Protein AF-A0AA49IX02-F1 (afdb_monomer)

Secondary structure (DSSP, 8-state):
--SSGGGHHHHHHHHHHHHHHHHHHHHHH-TTS-HHHHHHIIIIIIIHHHHHHHHHHHHHHHHT-PPPPGGGGHHHHHHHHHHHHHHHHHHH--HHHHHHHHHHHHHHHHHHHHHHHHHHHTSSSPPPTHHHHHHHHHHHHHHHHHHHHHGGG-GGGHHHHHHHHHHIIIIIIIIHHHHHHHHHHHHHHH-SSS--HHHHHSTT-SHHHHHHHHHHHHHHHHHHHHHHTT-TT-S-HHHIIIIIIIHHHHHHHHHHHHHHHHS-SS--HHHHHHHHHHTTTHHHHHHHHHHHHHHHHTT-HHHHHHHHHHHHHHHHHHHHHHH--

Nearest PDB structures (foldseek):
  8qkd-assembly1_A  TM=3.983E-01  e=1.944E-01  synthetic construct
  8bqs-assembly1_Da  TM=3.251E-01  e=9.896E+00  Tetrahymena thermophila SB210

Structure (mmCIF, N/CA/C/O backbone):
data_AF-A0AA49IX02-F1
#
_entry.id   AF-A0AA49IX02-F1
#
loop_
_atom_site.group_PDB
_atom_site.id
_atom_site.type_symbol
_atom_site.label_atom_id
_atom_site.label_alt_id
_atom_site.label_comp_id
_atom_site.label_asym_id
_atom_site.label_entity_id
_atom_site.label_seq_id
_atom_site.pdbx_PDB_ins_code
_atom_site.Cartn_x
_atom_site.Cartn_y
_atom_site.Cartn_z
_atom_site.occupancy
_atom_site.B_iso_or_equiv
_atom_site.auth_seq_id
_atom_site.auth_comp_id
_atom_site.auth_asym_id
_atom_site.auth_atom_id
_atom_site.pdbx_PDB_model_num
ATOM 1 N N . MET A 1 1 ? -18.597 -17.998 21.311 1.00 30.55 1 MET A N 1
ATOM 2 C CA . MET A 1 1 ? -17.597 -18.568 20.370 1.00 30.55 1 MET A CA 1
ATOM 3 C C . MET A 1 1 ? -17.225 -17.585 19.236 1.00 30.55 1 MET A C 1
ATOM 5 O O . MET A 1 1 ? -17.317 -17.918 18.063 1.00 30.55 1 MET A O 1
ATOM 9 N N . THR A 1 2 ? -16.764 -16.366 19.550 1.00 34.94 2 THR A N 1
ATOM 10 C CA . THR A 1 2 ? -16.579 -15.257 18.573 1.00 34.94 2 THR A CA 1
ATOM 11 C C . THR A 1 2 ? -15.123 -14.783 18.404 1.00 34.94 2 THR A C 1
ATOM 13 O O . THR A 1 2 ? -14.871 -13.729 17.837 1.00 34.94 2 THR A O 1
ATOM 16 N N . SER A 1 3 ? -14.132 -15.555 18.865 1.00 41.66 3 SER A N 1
ATOM 17 C CA . SER A 1 3 ? -12.746 -15.068 19.026 1.00 41.66 3 SER A CA 1
ATOM 18 C C . SER A 1 3 ? -11.830 -15.234 17.792 1.00 41.66 3 SER A C 1
ATOM 20 O O . SER A 1 3 ? -10.868 -14.485 17.632 1.00 41.66 3 SER A O 1
ATOM 22 N N . SER A 1 4 ? -12.104 -16.168 16.869 1.00 41.59 4 SER A N 1
ATOM 23 C CA . SER A 1 4 ? -11.137 -16.485 15.795 1.00 41.59 4 SER A CA 1
ATOM 24 C C . SER A 1 4 ? -11.247 -15.634 14.521 1.00 41.59 4 SER A C 1
ATOM 26 O O . SER A 1 4 ? -10.272 -15.555 13.778 1.00 41.59 4 SER A O 1
ATOM 28 N N . SER A 1 5 ? -12.375 -14.950 14.257 1.00 41.88 5 SER A N 1
ATOM 29 C CA . SER A 1 5 ? -12.530 -14.131 13.033 1.00 41.88 5 SER A CA 1
ATOM 30 C C . SER A 1 5 ? -11.690 -12.853 13.039 1.00 41.88 5 SER A C 1
ATOM 32 O O . SER A 1 5 ? -11.388 -12.325 11.974 1.00 41.88 5 SER A O 1
ATOM 34 N N . ASN A 1 6 ? -11.283 -12.375 14.217 1.00 50.78 6 ASN A N 1
ATOM 35 C CA . ASN A 1 6 ? -10.529 -11.128 14.376 1.00 50.78 6 ASN A CA 1
ATOM 36 C C . ASN A 1 6 ? -9.027 -11.273 14.085 1.00 50.78 6 ASN A C 1
ATOM 38 O O . ASN A 1 6 ? -8.322 -10.273 14.045 1.00 50.78 6 ASN A O 1
ATOM 42 N N . LYS A 1 7 ? -8.524 -12.496 13.860 1.00 51.91 7 LYS A N 1
ATOM 43 C CA . LYS A 1 7 ? -7.086 -12.756 13.662 1.00 51.91 7 LYS A CA 1
ATOM 44 C C . LYS A 1 7 ? -6.620 -12.679 12.204 1.00 51.91 7 LYS A C 1
ATOM 46 O O . LYS A 1 7 ? -5.425 -12.553 11.966 1.00 51.91 7 LYS A O 1
ATOM 51 N N . VAL A 1 8 ? -7.543 -12.710 11.238 1.00 51.78 8 VAL A N 1
ATOM 52 C CA . VAL A 1 8 ? -7.214 -12.747 9.800 1.00 51.78 8 VAL A CA 1
ATOM 53 C C . VAL A 1 8 ? -6.614 -11.416 9.327 1.00 51.78 8 VAL A C 1
ATOM 55 O O . VAL A 1 8 ? -5.566 -11.404 8.695 1.00 51.78 8 VAL A O 1
ATOM 58 N N . VAL A 1 9 ? -7.210 -10.281 9.701 1.00 52.41 9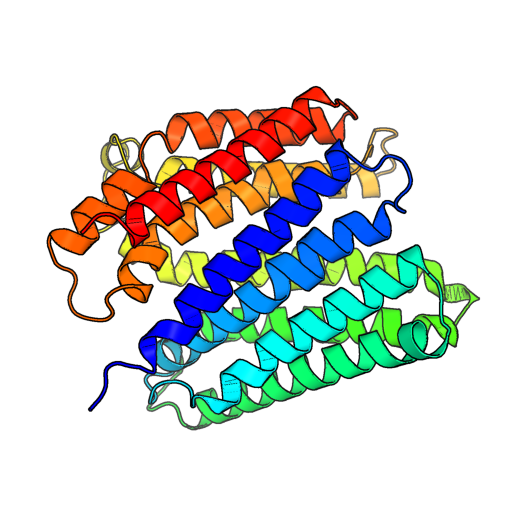 VAL A N 1
ATOM 59 C CA . VAL A 1 9 ? -6.728 -8.938 9.319 1.00 52.41 9 VAL A CA 1
ATOM 60 C C . VAL A 1 9 ? -5.333 -8.609 9.900 1.00 52.41 9 VAL A C 1
ATOM 62 O O . VAL A 1 9 ? -4.473 -8.182 9.130 1.00 52.41 9 VAL A O 1
ATOM 65 N N . PRO A 1 10 ? -5.036 -8.861 11.197 1.00 52.00 10 PRO A N 1
ATOM 66 C CA . PRO A 1 10 ? -3.682 -8.694 11.729 1.00 52.00 10 PRO A CA 1
ATOM 67 C C . PRO A 1 10 ? -2.645 -9.631 11.090 1.00 52.00 10 PRO A C 1
ATOM 69 O O . PRO A 1 10 ? -1.502 -9.219 10.902 1.00 52.00 10 PRO A O 1
ATOM 72 N N . ALA A 1 11 ? -3.027 -10.863 10.732 1.00 50.94 11 ALA A N 1
ATOM 73 C CA . ALA A 1 11 ? -2.133 -11.813 10.068 1.00 50.94 11 ALA A CA 1
ATOM 74 C C . ALA A 1 11 ? -1.756 -11.357 8.646 1.00 50.94 11 ALA A C 1
ATOM 76 O O . ALA A 1 11 ? -0.582 -11.414 8.285 1.00 50.94 11 ALA A O 1
ATOM 77 N N . PHE A 1 12 ? -2.707 -10.814 7.874 1.00 53.03 12 PHE A N 1
ATOM 78 C CA . PHE A 1 12 ? -2.421 -10.208 6.566 1.00 53.03 12 PHE A CA 1
ATOM 79 C C . PHE A 1 12 ? -1.587 -8.928 6.684 1.00 53.03 12 PHE A C 1
ATOM 81 O O . PHE A 1 12 ? -0.673 -8.735 5.889 1.00 53.03 12 PHE A O 1
ATOM 88 N N . ALA A 1 13 ? -1.837 -8.077 7.683 1.00 51.53 13 ALA A N 1
ATOM 89 C CA . ALA A 1 13 ? -1.034 -6.875 7.916 1.00 51.53 13 ALA A CA 1
ATOM 90 C C . ALA A 1 13 ? 0.431 -7.206 8.268 1.00 51.53 13 ALA A C 1
ATOM 92 O O . ALA A 1 13 ? 1.342 -6.550 7.769 1.00 51.53 13 ALA A O 1
ATOM 93 N N . ALA A 1 14 ? 0.669 -8.247 9.074 1.00 52.03 14 ALA A N 1
ATOM 94 C CA . ALA A 1 14 ? 2.015 -8.721 9.403 1.00 52.03 14 ALA A CA 1
ATOM 95 C C . ALA A 1 14 ? 2.712 -9.399 8.207 1.00 52.03 14 ALA A C 1
ATOM 97 O O . ALA A 1 14 ? 3.870 -9.094 7.929 1.00 52.03 14 ALA A O 1
ATOM 98 N N . ALA A 1 15 ? 2.003 -10.257 7.463 1.00 50.22 15 ALA A N 1
ATOM 99 C CA . ALA A 1 15 ? 2.528 -10.923 6.267 1.00 50.22 15 ALA A CA 1
ATOM 100 C C . ALA A 1 15 ? 2.838 -9.933 5.131 1.00 50.22 15 ALA A C 1
ATOM 102 O O . ALA A 1 15 ? 3.835 -10.076 4.429 1.00 50.22 15 ALA A O 1
ATOM 103 N N . THR A 1 16 ? 2.031 -8.880 4.994 1.00 52.38 16 THR A N 1
ATOM 104 C CA . THR A 1 16 ? 2.269 -7.815 4.015 1.00 52.38 16 THR A CA 1
ATOM 105 C C . THR A 1 16 ? 3.460 -6.945 4.401 1.00 52.38 16 THR A C 1
ATOM 107 O O . THR A 1 16 ? 4.295 -6.622 3.561 1.00 52.38 16 THR A O 1
ATOM 110 N N . ALA A 1 17 ? 3.561 -6.571 5.678 1.00 51.28 17 ALA A N 1
ATOM 111 C CA . ALA A 1 17 ? 4.702 -5.813 6.165 1.00 51.28 17 ALA A CA 1
ATOM 112 C C . ALA A 1 17 ? 6.006 -6.625 5.996 1.00 51.28 17 ALA A C 1
ATOM 114 O O . ALA A 1 17 ? 7.019 -6.056 5.605 1.00 51.28 17 ALA A O 1
ATOM 115 N N . ALA A 1 18 ? 5.957 -7.954 6.161 1.00 52.69 18 ALA A N 1
ATOM 116 C CA . ALA A 1 18 ? 7.059 -8.864 5.840 1.00 52.69 18 ALA A CA 1
ATOM 117 C C . ALA A 1 18 ? 7.353 -8.980 4.328 1.00 52.69 18 ALA A C 1
ATOM 119 O O . ALA A 1 18 ? 8.516 -9.048 3.943 1.00 52.69 18 ALA A O 1
ATOM 120 N N . ALA A 1 19 ? 6.345 -8.941 3.450 1.00 53.91 19 ALA A N 1
ATOM 121 C CA . ALA A 1 19 ? 6.555 -8.909 1.997 1.00 53.91 19 ALA A CA 1
ATOM 122 C C . ALA A 1 19 ? 7.221 -7.600 1.536 1.00 53.91 19 ALA A C 1
ATOM 124 O O . ALA A 1 19 ? 8.148 -7.627 0.729 1.00 53.91 19 ALA A O 1
ATOM 125 N N . ILE A 1 20 ? 6.822 -6.463 2.117 1.00 54.53 20 ILE A N 1
ATOM 126 C CA . ILE A 1 20 ? 7.492 -5.169 1.921 1.00 54.53 20 ILE A CA 1
ATOM 127 C C . ILE A 1 20 ? 8.948 -5.237 2.426 1.00 54.53 20 ILE A C 1
ATOM 129 O O . ILE A 1 20 ? 9.830 -4.695 1.764 1.00 54.53 20 ILE A O 1
ATOM 133 N N . MET A 1 21 ? 9.239 -5.949 3.529 1.00 51.84 21 MET A N 1
ATOM 134 C CA . MET A 1 21 ? 10.620 -6.192 3.996 1.00 51.84 21 MET A CA 1
ATOM 135 C C . MET A 1 21 ? 11.435 -7.049 3.048 1.00 51.84 21 MET A C 1
ATOM 137 O O . MET A 1 21 ? 12.579 -6.706 2.803 1.00 51.84 21 MET A O 1
ATOM 141 N N . LEU A 1 22 ? 10.888 -8.158 2.547 1.00 51.25 22 LEU A N 1
ATOM 142 C CA . LEU A 1 22 ? 11.598 -9.037 1.616 1.00 51.25 22 LEU A CA 1
ATOM 143 C C . LEU A 1 22 ? 11.886 -8.311 0.299 1.00 51.25 22 LEU A C 1
ATOM 145 O O . LEU A 1 22 ? 12.973 -8.464 -0.246 1.00 51.25 22 LEU A O 1
ATOM 149 N N . ALA A 1 23 ? 10.977 -7.437 -0.149 1.00 53.06 23 ALA A N 1
ATOM 150 C CA . ALA A 1 23 ? 11.232 -6.521 -1.258 1.00 53.06 23 ALA A CA 1
ATOM 151 C C . ALA A 1 23 ? 12.371 -5.547 -0.950 1.00 53.06 23 ALA A C 1
ATOM 153 O O . ALA A 1 23 ? 13.293 -5.393 -1.739 1.00 53.06 23 ALA A O 1
ATOM 154 N N . SER A 1 24 ? 12.324 -4.927 0.227 1.00 47.72 24 SER A N 1
A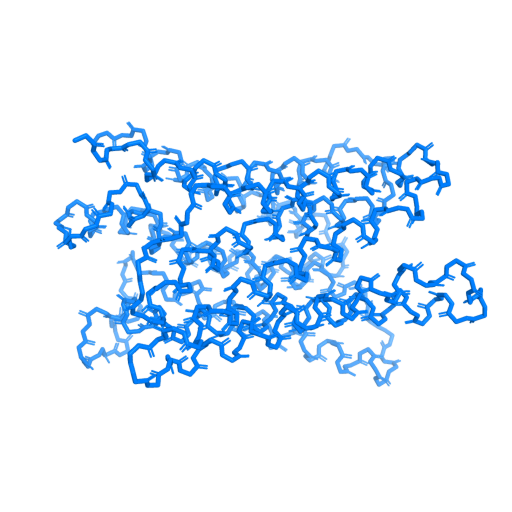TOM 155 C CA . SER A 1 24 ? 13.284 -3.908 0.660 1.00 47.72 24 SER A CA 1
ATOM 156 C C . SER A 1 24 ? 14.674 -4.497 0.966 1.00 47.72 24 SER A C 1
ATOM 158 O O . SER A 1 24 ? 15.682 -3.846 0.723 1.00 47.72 24 SER A O 1
ATOM 160 N N . ALA A 1 25 ? 14.743 -5.738 1.455 1.00 44.22 25 ALA A N 1
ATOM 161 C CA . ALA A 1 25 ? 15.974 -6.491 1.686 1.00 44.22 25 ALA A CA 1
ATOM 162 C C . ALA A 1 25 ? 16.520 -7.111 0.388 1.00 44.22 25 ALA A C 1
ATOM 164 O O . ALA A 1 25 ? 17.732 -7.145 0.202 1.00 44.22 25 ALA A O 1
ATOM 165 N N . GLY A 1 26 ? 15.648 -7.533 -0.535 1.00 46.84 26 GLY A N 1
ATOM 166 C CA . GLY A 1 26 ? 16.024 -8.006 -1.870 1.00 46.84 26 GLY A CA 1
ATOM 167 C C . GLY A 1 26 ? 16.625 -6.902 -2.744 1.00 46.84 26 GLY A C 1
ATOM 168 O O . GLY A 1 26 ? 17.626 -7.144 -3.405 1.00 46.84 26 GLY A O 1
ATOM 169 N N . VAL A 1 27 ? 16.105 -5.667 -2.663 1.00 49.62 27 VAL A N 1
ATOM 170 C CA . VAL A 1 27 ? 16.700 -4.477 -3.314 1.00 49.62 27 VAL A CA 1
ATOM 171 C C . VAL A 1 27 ? 18.134 -4.213 -2.827 1.00 49.62 27 VAL A C 1
ATOM 173 O O . VAL A 1 27 ? 18.953 -3.727 -3.597 1.00 49.62 27 VAL A O 1
ATOM 176 N N . ALA A 1 28 ? 18.453 -4.530 -1.566 1.00 43.19 28 ALA A N 1
ATOM 177 C CA . ALA A 1 28 ? 19.773 -4.283 -0.979 1.00 43.19 28 ALA A CA 1
ATOM 178 C C . ALA A 1 28 ? 20.752 -5.463 -1.094 1.00 43.19 28 ALA A C 1
ATOM 180 O O . ALA A 1 28 ? 21.953 -5.260 -0.946 1.00 43.19 28 ALA A O 1
ATOM 181 N N . ALA A 1 29 ? 20.262 -6.684 -1.322 1.00 44.00 29 ALA A N 1
ATOM 182 C CA . ALA A 1 29 ? 21.099 -7.881 -1.367 1.00 44.00 29 ALA A CA 1
ATOM 183 C C . ALA A 1 29 ? 21.278 -8.448 -2.783 1.00 44.00 29 ALA A C 1
ATOM 185 O O . ALA A 1 29 ? 22.248 -9.164 -3.022 1.00 44.00 29 ALA A O 1
ATOM 186 N N . TRP A 1 30 ? 20.327 -8.231 -3.700 1.00 55.00 30 TRP A N 1
ATOM 187 C CA . TRP A 1 30 ? 20.240 -8.986 -4.954 1.00 55.00 30 TRP A CA 1
ATOM 188 C C . TRP A 1 30 ? 20.318 -8.048 -6.166 1.00 55.00 30 TRP A C 1
ATOM 190 O O . TRP A 1 30 ? 19.311 -7.766 -6.815 1.00 55.00 30 TRP A O 1
ATOM 200 N N . GLU A 1 31 ? 21.537 -7.620 -6.512 1.00 56.22 31 GLU A N 1
ATOM 201 C CA . GLU A 1 31 ? 21.854 -6.766 -7.682 1.00 56.22 31 GLU A CA 1
ATOM 202 C C . GLU A 1 31 ? 21.343 -7.308 -9.037 1.00 56.22 31 GLU A C 1
ATOM 204 O O . GLU A 1 31 ? 21.326 -6.583 -10.026 1.00 56.22 31 GLU A O 1
ATOM 209 N N . HIS A 1 32 ? 20.883 -8.562 -9.100 1.00 68.75 32 HIS A N 1
ATOM 210 C CA . HIS A 1 32 ? 20.523 -9.255 -10.341 1.00 68.75 32 HIS A CA 1
ATOM 211 C C . HIS A 1 32 ? 19.024 -9.234 -10.684 1.00 68.75 32 HIS A C 1
ATOM 213 O O . HIS A 1 32 ? 18.639 -9.705 -11.755 1.00 68.75 32 HIS A O 1
ATOM 219 N N . TRP A 1 33 ? 18.147 -8.759 -9.793 1.00 78.38 33 TRP A N 1
ATOM 220 C CA . TRP A 1 33 ? 16.705 -8.772 -10.063 1.00 78.38 33 TRP A CA 1
ATOM 221 C C . TRP A 1 33 ? 16.270 -7.581 -10.924 1.00 78.38 33 TRP A C 1
ATOM 223 O O . TRP A 1 33 ? 16.676 -6.451 -10.652 1.00 78.38 33 TRP A O 1
ATOM 233 N N . PRO A 1 34 ? 15.378 -7.782 -11.917 1.00 84.38 34 PRO A N 1
ATOM 234 C CA . PRO A 1 34 ? 14.839 -6.673 -12.692 1.00 84.38 34 PRO A CA 1
ATOM 235 C C . PRO A 1 34 ? 14.142 -5.652 -11.778 1.00 84.38 34 PRO A C 1
ATOM 237 O O . PRO A 1 34 ? 13.324 -6.055 -10.943 1.00 84.38 34 PRO A O 1
ATOM 240 N N . PRO A 1 35 ? 14.355 -4.334 -11.961 1.00 80.81 35 PRO A N 1
ATOM 241 C CA . PRO A 1 35 ? 13.717 -3.306 -11.132 1.00 80.81 35 PRO A CA 1
ATOM 242 C C . PRO A 1 35 ? 12.190 -3.438 -11.059 1.00 80.81 35 PRO A C 1
ATOM 244 O O . PRO A 1 35 ? 11.578 -3.212 -10.015 1.00 80.81 35 PRO A O 1
ATOM 247 N N . ALA A 1 36 ? 11.559 -3.872 -12.153 1.00 86.31 36 ALA A N 1
ATOM 248 C CA . ALA A 1 36 ? 10.124 -4.120 -12.190 1.00 86.31 36 ALA A CA 1
ATOM 249 C C . ALA A 1 36 ? 9.683 -5.217 -11.203 1.00 86.31 36 ALA A C 1
ATOM 251 O O . ALA A 1 36 ? 8.643 -5.053 -10.566 1.00 86.31 36 ALA A O 1
ATOM 252 N N . ALA A 1 37 ? 10.472 -6.282 -11.016 1.00 86.81 37 ALA A N 1
ATOM 253 C CA . ALA A 1 37 ? 10.185 -7.335 -10.041 1.00 86.81 37 ALA A CA 1
ATOM 254 C C . ALA A 1 37 ? 10.164 -6.770 -8.614 1.00 86.81 37 ALA A C 1
ATOM 256 O O . ALA A 1 37 ? 9.236 -7.038 -7.850 1.00 86.81 37 ALA A O 1
ATOM 257 N N . LEU A 1 38 ? 11.148 -5.929 -8.282 1.00 80.75 38 LEU A N 1
ATOM 258 C CA . LEU A 1 38 ? 11.285 -5.306 -6.964 1.00 80.75 38 LEU A CA 1
ATOM 259 C C . LEU A 1 38 ? 10.090 -4.391 -6.657 1.00 80.75 38 LEU A C 1
ATOM 261 O O . LEU A 1 38 ? 9.474 -4.502 -5.595 1.00 80.75 38 LEU A O 1
ATOM 265 N N . TRP A 1 39 ? 9.684 -3.551 -7.613 1.00 84.12 39 TRP A N 1
ATOM 266 C CA . TRP A 1 39 ? 8.515 -2.683 -7.439 1.00 84.12 39 TRP A CA 1
ATOM 267 C C . TRP A 1 39 ? 7.192 -3.458 -7.380 1.00 84.12 39 TRP A C 1
ATOM 269 O O . TRP A 1 39 ? 6.316 -3.101 -6.591 1.00 84.12 39 TRP A O 1
ATOM 279 N N . HIS A 1 40 ? 7.037 -4.550 -8.136 1.00 89.00 40 HIS A N 1
ATOM 280 C CA . HIS A 1 40 ? 5.856 -5.415 -8.015 1.00 89.00 40 HIS A CA 1
ATOM 281 C C . HIS A 1 40 ? 5.820 -6.150 -6.672 1.00 89.00 40 HIS A C 1
ATOM 283 O O . HIS A 1 40 ? 4.743 -6.322 -6.099 1.00 89.00 40 HIS A O 1
ATOM 289 N N . LEU A 1 41 ? 6.972 -6.509 -6.110 1.00 83.19 41 LEU A N 1
ATOM 290 C CA . LEU A 1 41 ? 7.047 -7.080 -4.770 1.00 83.19 41 LEU A CA 1
ATOM 291 C C . LEU A 1 41 ? 6.596 -6.057 -3.707 1.00 83.19 41 LEU A C 1
ATOM 293 O O . LEU A 1 41 ? 5.794 -6.387 -2.835 1.00 83.19 41 LEU A O 1
ATOM 297 N N . VAL A 1 42 ? 6.998 -4.786 -3.829 1.00 78.88 42 VAL A N 1
ATOM 298 C CA . VAL A 1 42 ? 6.527 -3.706 -2.938 1.00 78.88 42 VAL A CA 1
ATOM 299 C C . VAL A 1 42 ? 5.026 -3.438 -3.097 1.00 78.88 42 VAL A C 1
ATOM 301 O O . VAL A 1 42 ? 4.298 -3.382 -2.103 1.00 78.88 42 VAL A O 1
ATOM 304 N N . PHE A 1 43 ? 4.539 -3.248 -4.325 1.00 86.56 43 PHE A N 1
ATOM 305 C CA . PHE A 1 43 ? 3.177 -2.761 -4.558 1.00 86.56 43 PHE A CA 1
ATOM 306 C C . PHE A 1 43 ? 2.139 -3.871 -4.732 1.00 86.56 43 PHE A C 1
ATOM 308 O O . PHE A 1 43 ? 1.079 -3.794 -4.115 1.00 86.56 43 PHE A O 1
ATOM 315 N N . ALA A 1 44 ? 2.407 -4.888 -5.552 1.00 89.50 44 ALA A N 1
ATOM 316 C CA . ALA A 1 44 ? 1.436 -5.937 -5.872 1.00 89.50 44 ALA A CA 1
ATOM 317 C C . ALA A 1 44 ? 1.396 -7.044 -4.808 1.00 89.50 44 ALA A C 1
ATOM 319 O O . ALA A 1 44 ? 0.317 -7.511 -4.455 1.00 89.50 44 ALA A O 1
ATOM 320 N N . VAL A 1 45 ? 2.553 -7.438 -4.269 1.00 84.56 45 VAL A N 1
ATOM 321 C CA . VAL A 1 45 ? 2.637 -8.441 -3.190 1.00 84.56 45 VAL A CA 1
ATOM 322 C C . VAL A 1 45 ? 2.497 -7.784 -1.817 1.00 84.56 45 VAL A C 1
ATOM 324 O O . VAL A 1 45 ? 1.852 -8.330 -0.925 1.00 84.56 45 VAL A O 1
ATOM 327 N N . GLY A 1 46 ? 3.081 -6.597 -1.653 1.00 76.69 46 GLY A N 1
ATOM 328 C CA . GLY A 1 46 ? 2.960 -5.780 -0.457 1.00 76.69 46 GLY A CA 1
ATOM 329 C C . GLY A 1 46 ? 1.652 -4.978 -0.424 1.00 76.69 46 GLY A C 1
ATOM 330 O O . GLY A 1 46 ? 0.610 -5.437 0.037 1.00 76.69 46 GLY A O 1
ATOM 331 N N . ALA A 1 47 ? 1.694 -3.734 -0.893 1.00 81.69 47 ALA A N 1
ATOM 332 C CA . ALA A 1 47 ? 0.639 -2.749 -0.647 1.00 81.69 47 ALA A CA 1
ATOM 333 C C . ALA A 1 47 ? -0.788 -3.210 -1.025 1.00 81.69 47 ALA A C 1
ATOM 335 O O . ALA A 1 47 ? -1.716 -3.009 -0.240 1.00 81.69 47 ALA A O 1
ATOM 336 N N . LEU A 1 48 ? -0.974 -3.836 -2.191 1.00 89.00 48 LEU A N 1
ATOM 337 C CA . LEU A 1 48 ? -2.274 -4.230 -2.742 1.00 89.00 48 LEU A CA 1
ATOM 338 C C . LEU A 1 48 ? -3.094 -5.149 -1.812 1.00 89.00 48 LEU A C 1
ATOM 340 O O . LEU A 1 48 ? -4.196 -4.744 -1.424 1.00 89.00 48 LEU A O 1
ATOM 344 N N . PRO A 1 49 ? -2.630 -6.351 -1.417 1.00 85.06 49 PRO A N 1
ATOM 345 C CA . PRO A 1 49 ? -3.409 -7.236 -0.552 1.00 85.06 49 PRO A CA 1
ATOM 346 C C . PRO A 1 49 ? -3.696 -6.622 0.822 1.00 85.06 49 PRO A C 1
ATOM 348 O O . PRO A 1 49 ? -4.804 -6.792 1.336 1.00 85.06 49 PRO A O 1
ATOM 351 N N . MET A 1 50 ? -2.775 -5.840 1.399 1.00 80.81 50 MET A N 1
ATOM 352 C CA . MET A 1 50 ? -3.063 -5.100 2.636 1.00 80.81 50 MET A CA 1
ATOM 353 C C . MET A 1 50 ? -4.149 -4.052 2.430 1.00 80.81 50 MET A C 1
ATOM 355 O O . MET A 1 50 ? -5.038 -3.938 3.273 1.00 80.81 50 MET A O 1
ATOM 359 N N . ILE A 1 51 ? -4.103 -3.294 1.334 1.00 86.75 51 ILE A N 1
ATOM 360 C CA . ILE A 1 51 ? -5.136 -2.307 1.022 1.00 86.75 51 ILE A CA 1
ATOM 361 C C . ILE A 1 51 ? -6.501 -2.996 0.893 1.00 86.75 51 ILE A C 1
ATOM 363 O O . ILE A 1 51 ? -7.464 -2.547 1.517 1.00 86.75 51 ILE A O 1
ATOM 367 N N . LEU A 1 52 ? -6.590 -4.112 0.166 1.00 88.75 52 LEU A N 1
ATOM 368 C CA . LEU A 1 52 ? -7.837 -4.873 0.038 1.00 88.75 52 LEU A CA 1
ATOM 369 C C . LEU A 1 52 ? -8.319 -5.419 1.392 1.00 88.75 52 LEU A C 1
ATOM 371 O O . LEU A 1 52 ? -9.508 -5.341 1.703 1.00 88.75 52 LEU A O 1
ATOM 375 N N . ALA A 1 53 ? -7.412 -5.917 2.236 1.00 82.69 53 ALA A N 1
ATOM 376 C CA . ALA A 1 53 ? -7.747 -6.367 3.586 1.00 82.69 53 ALA A CA 1
ATOM 377 C C . ALA A 1 53 ? -8.248 -5.212 4.478 1.00 82.69 53 ALA A C 1
ATOM 379 O O . ALA A 1 53 ? -9.231 -5.368 5.208 1.00 82.69 53 ALA A O 1
ATOM 380 N N . ALA A 1 54 ? -7.627 -4.033 4.389 1.00 81.56 54 ALA A N 1
ATOM 381 C CA . ALA A 1 54 ? -8.064 -2.836 5.102 1.00 81.56 54 ALA A CA 1
ATOM 382 C C . ALA A 1 54 ? -9.441 -2.362 4.610 1.00 81.56 54 ALA A C 1
ATOM 384 O O . ALA A 1 54 ? -10.331 -2.099 5.423 1.00 81.56 54 ALA A O 1
ATOM 385 N N . MET A 1 55 ? -9.667 -2.324 3.293 1.00 89.25 55 MET A N 1
ATOM 386 C CA . MET A 1 55 ? -10.982 -2.029 2.720 1.00 89.25 55 MET A CA 1
ATOM 387 C C . MET A 1 55 ? -12.037 -3.031 3.208 1.00 89.25 55 MET A C 1
ATOM 389 O O . MET A 1 55 ? -13.139 -2.623 3.571 1.00 89.25 55 MET A O 1
ATOM 393 N N . ALA A 1 56 ? -11.710 -4.325 3.295 1.00 88.75 56 ALA A N 1
ATOM 394 C CA . ALA A 1 56 ? -12.641 -5.357 3.759 1.00 88.75 56 ALA A CA 1
ATOM 395 C C . ALA A 1 56 ? -13.085 -5.124 5.211 1.00 88.75 56 ALA A C 1
ATOM 397 O O . ALA A 1 56 ? -14.231 -5.413 5.565 1.00 88.75 56 ALA A O 1
ATOM 398 N N . TYR A 1 57 ? -12.199 -4.560 6.035 1.00 83.19 57 TYR A N 1
ATOM 399 C CA . TYR A 1 57 ? -12.505 -4.137 7.398 1.00 83.19 57 TYR A CA 1
ATOM 400 C C . TYR A 1 57 ? -13.371 -2.866 7.444 1.00 83.19 57 TYR A C 1
ATOM 402 O O . TYR A 1 57 ? -14.354 -2.817 8.185 1.00 83.19 57 TYR A O 1
ATOM 410 N N . PHE A 1 58 ? -13.044 -1.844 6.647 1.00 86.12 58 PHE A N 1
ATOM 411 C CA . PHE A 1 58 ? -13.732 -0.550 6.703 1.00 86.12 58 PHE A CA 1
ATOM 412 C C . PHE A 1 58 ? -15.084 -0.527 5.988 1.00 86.12 58 PHE A C 1
ATOM 414 O O . PHE A 1 58 ? -15.994 0.156 6.452 1.00 86.12 58 PHE A O 1
ATOM 421 N N . VAL A 1 59 ? -15.268 -1.261 4.889 1.00 91.81 59 VAL A N 1
ATOM 422 C CA . VAL A 1 59 ? -16.522 -1.245 4.111 1.00 91.81 59 VAL A CA 1
ATOM 423 C C . VAL A 1 59 ? -17.759 -1.555 4.977 1.00 91.81 59 VAL A C 1
ATOM 425 O O . VAL A 1 59 ? -18.732 -0.800 4.889 1.00 91.81 59 VAL A O 1
ATOM 428 N N . PRO A 1 60 ? -17.763 -2.574 5.861 1.00 89.81 60 PRO A N 1
ATOM 429 C CA . PRO A 1 60 ? -18.872 -2.805 6.788 1.00 89.81 60 PRO A CA 1
ATOM 430 C C . PRO A 1 60 ? -19.148 -1.625 7.726 1.00 89.81 60 PRO A C 1
ATOM 432 O O . PRO A 1 60 ? -20.307 -1.277 7.940 1.00 89.81 60 PRO A O 1
ATOM 435 N N . VAL A 1 61 ? -18.098 -0.967 8.229 1.00 87.50 61 VAL A N 1
ATOM 436 C CA . VAL A 1 61 ? -18.209 0.216 9.100 1.00 87.50 61 VAL A CA 1
ATOM 437 C C . VAL A 1 61 ? -18.838 1.386 8.335 1.00 87.50 61 VAL A C 1
ATOM 439 O O . VAL A 1 61 ? -19.797 1.995 8.802 1.00 87.50 61 VAL A O 1
ATOM 442 N N . LEU A 1 62 ? -18.363 1.651 7.115 1.00 90.44 62 LEU A N 1
ATOM 443 C CA . LEU A 1 62 ? -18.843 2.742 6.256 1.00 90.44 62 LEU A CA 1
ATOM 444 C C . LEU A 1 62 ? -20.276 2.533 5.744 1.00 90.44 62 LEU A C 1
ATOM 446 O O . LEU A 1 62 ? -20.963 3.500 5.410 1.00 90.44 62 LEU A O 1
ATOM 450 N N . THR A 1 63 ? -20.721 1.279 5.671 1.00 93.69 63 THR A N 1
ATOM 451 C CA . THR A 1 63 ? -22.078 0.899 5.250 1.00 93.69 63 THR A CA 1
ATOM 452 C C . THR A 1 63 ? -23.003 0.586 6.424 1.00 93.69 63 THR A C 1
ATOM 454 O O . THR A 1 63 ? -24.179 0.316 6.198 1.00 93.69 63 THR A O 1
ATOM 457 N N . ARG A 1 64 ? -22.517 0.622 7.673 1.00 91.69 64 ARG A N 1
ATOM 458 C CA . ARG A 1 64 ? -23.274 0.196 8.866 1.00 91.69 64 ARG A CA 1
ATOM 459 C C . ARG A 1 64 ? -23.918 -1.187 8.678 1.00 91.69 64 ARG A C 1
ATOM 461 O O . ARG A 1 64 ? -25.062 -1.413 9.063 1.00 91.69 64 ARG A O 1
ATOM 468 N N . THR A 1 65 ? -23.189 -2.108 8.046 1.00 89.62 65 THR A N 1
ATOM 469 C CA . THR A 1 65 ? -23.639 -3.489 7.817 1.00 89.62 65 THR A CA 1
ATOM 470 C C . THR A 1 65 ? -22.842 -4.479 8.665 1.00 89.62 65 THR A C 1
ATOM 472 O O . THR A 1 65 ? -21.832 -4.139 9.281 1.00 89.62 65 THR A O 1
ATOM 475 N N . ARG A 1 66 ? -23.292 -5.742 8.702 1.00 88.00 66 ARG A N 1
ATOM 476 C CA . ARG A 1 66 ? -22.580 -6.835 9.388 1.00 88.00 66 ARG A CA 1
ATOM 477 C C . ARG A 1 66 ? -21.142 -6.961 8.878 1.00 88.00 66 ARG A C 1
ATOM 479 O O . ARG A 1 66 ? -20.886 -6.710 7.701 1.00 88.00 66 ARG A O 1
ATOM 486 N N . MET A 1 67 ? -20.241 -7.447 9.728 1.00 83.94 67 MET A N 1
ATOM 487 C CA . MET A 1 67 ? -18.841 -7.700 9.368 1.00 83.94 67 MET A CA 1
ATOM 488 C C . MET A 1 67 ? -18.691 -8.540 8.087 1.00 83.94 67 MET A C 1
ATOM 490 O O . MET A 1 67 ? -19.589 -9.295 7.693 1.00 83.94 67 MET A O 1
ATOM 494 N N . ALA A 1 68 ? -17.546 -8.381 7.420 1.00 84.62 68 ALA A N 1
ATOM 495 C CA . ALA A 1 68 ? -17.227 -9.130 6.213 1.00 84.62 68 ALA A CA 1
ATOM 496 C C . ALA A 1 68 ? -17.202 -10.649 6.495 1.00 84.62 68 ALA A C 1
ATOM 498 O O . ALA A 1 68 ? -16.690 -11.070 7.536 1.00 84.62 68 ALA A O 1
ATOM 499 N N . PRO A 1 69 ? -17.752 -11.486 5.594 1.00 86.12 69 PRO A N 1
ATOM 500 C CA . PRO A 1 69 ? -17.677 -12.934 5.746 1.00 86.12 69 PRO A CA 1
ATOM 501 C C . PRO A 1 69 ? -16.223 -13.401 5.615 1.00 86.12 69 PRO A C 1
ATOM 503 O O . PRO A 1 69 ? -15.454 -12.829 4.845 1.00 86.12 69 PRO A O 1
ATOM 506 N N . ARG A 1 70 ? -15.855 -14.483 6.312 1.00 79.12 70 ARG A N 1
ATOM 507 C CA . ARG A 1 70 ? -14.480 -15.024 6.293 1.00 79.12 70 ARG A CA 1
ATOM 508 C C . ARG A 1 70 ? -13.989 -15.369 4.888 1.00 79.12 70 ARG A C 1
ATOM 510 O O . ARG A 1 70 ? -12.828 -15.135 4.587 1.00 79.12 70 ARG A O 1
ATOM 517 N N . ALA A 1 71 ? -14.883 -15.858 4.029 1.00 85.69 71 ALA A N 1
ATOM 518 C CA . ALA A 1 71 ? -14.574 -16.176 2.637 1.00 85.69 71 ALA A CA 1
ATOM 519 C C . ALA A 1 71 ? -14.016 -14.975 1.852 1.00 85.69 71 ALA A C 1
ATOM 521 O O . ALA A 1 71 ? -13.244 -15.163 0.920 1.00 85.69 71 ALA A O 1
ATOM 522 N N . LEU A 1 72 ? -14.331 -13.735 2.252 1.00 86.19 72 LEU A N 1
ATOM 523 C CA . LEU A 1 72 ? -13.801 -12.540 1.595 1.00 86.19 72 LEU A CA 1
ATOM 524 C C . LEU A 1 72 ? -12.280 -12.400 1.759 1.00 86.19 72 LEU A C 1
ATOM 526 O O . LEU A 1 72 ? -11.641 -11.764 0.928 1.00 86.19 72 LEU A O 1
ATOM 530 N N . ALA A 1 73 ? -11.684 -13.022 2.782 1.00 80.88 73 ALA A N 1
ATOM 531 C CA . ALA A 1 73 ? -10.232 -13.049 2.956 1.00 80.88 73 ALA A CA 1
ATOM 532 C C . ALA A 1 73 ? -9.503 -13.791 1.820 1.00 80.88 73 ALA A C 1
ATOM 534 O O . ALA A 1 73 ? -8.313 -13.557 1.611 1.00 80.88 73 ALA A O 1
ATOM 535 N N . ALA A 1 74 ? -10.211 -14.625 1.048 1.00 86.94 74 ALA A N 1
ATOM 536 C CA . ALA A 1 74 ? -9.661 -15.256 -0.145 1.00 86.94 74 ALA A CA 1
ATOM 537 C C . ALA A 1 74 ? -9.299 -14.232 -1.233 1.00 86.94 74 ALA A C 1
ATOM 539 O O . ALA A 1 74 ? -8.367 -14.473 -1.989 1.00 86.94 74 ALA A O 1
ATOM 540 N N . LEU A 1 75 ? -9.981 -13.078 -1.298 1.00 89.56 75 LEU A N 1
ATOM 541 C CA . LEU A 1 75 ? -9.709 -12.060 -2.317 1.00 89.56 75 LEU A CA 1
ATOM 542 C C . LEU A 1 75 ? -8.339 -11.380 -2.109 1.00 89.56 75 LEU A C 1
ATOM 544 O O . LEU A 1 75 ? -7.521 -11.449 -3.024 1.00 89.56 75 LEU A O 1
ATOM 548 N N . PRO A 1 76 ? -8.008 -10.800 -0.934 1.00 86.38 76 PRO A N 1
ATOM 549 C CA . PRO A 1 76 ? -6.649 -10.327 -0.666 1.00 86.38 76 PRO A CA 1
ATOM 550 C C . PRO A 1 76 ? -5.576 -11.404 -0.857 1.00 86.38 76 PRO A C 1
ATOM 552 O O . PRO A 1 76 ? -4.509 -11.112 -1.387 1.00 86.38 76 PRO A O 1
ATOM 555 N N . PHE A 1 77 ? -5.850 -12.653 -0.471 1.00 84.88 77 PHE A N 1
ATOM 556 C CA . PHE A 1 77 ? -4.900 -13.749 -0.669 1.00 84.88 77 PHE A CA 1
ATOM 557 C C . PHE A 1 77 ? -4.665 -14.066 -2.150 1.00 84.88 77 PHE A C 1
ATOM 559 O O . PHE A 1 77 ? -3.526 -14.209 -2.581 1.00 84.88 77 PHE A O 1
ATOM 566 N N . ALA A 1 78 ? -5.727 -14.117 -2.952 1.00 90.25 78 ALA A N 1
ATOM 567 C CA . ALA A 1 78 ? -5.620 -14.315 -4.391 1.00 90.25 78 ALA A CA 1
ATOM 568 C C . ALA A 1 78 ? -4.862 -13.160 -5.067 1.00 90.25 78 ALA A C 1
ATOM 570 O O . ALA A 1 78 ? -4.038 -13.410 -5.941 1.00 90.25 78 ALA A O 1
ATOM 571 N N . ALA A 1 79 ? -5.069 -11.911 -4.625 1.00 90.38 79 ALA A N 1
ATOM 572 C CA . ALA A 1 79 ? -4.279 -10.769 -5.093 1.00 90.38 79 ALA A CA 1
ATOM 573 C C . ALA A 1 79 ? -2.787 -10.918 -4.755 1.00 90.38 79 ALA A C 1
ATOM 575 O O . ALA A 1 79 ? -1.944 -10.658 -5.610 1.00 90.38 79 ALA A O 1
ATOM 576 N N . PHE A 1 80 ? -2.461 -11.380 -3.542 1.00 87.62 80 PHE A N 1
ATOM 577 C CA . PHE A 1 80 ? -1.085 -11.683 -3.142 1.00 87.62 80 PHE A CA 1
ATOM 578 C C . PHE A 1 80 ? -0.452 -12.747 -4.050 1.00 87.62 80 PHE A C 1
ATOM 580 O O . PHE A 1 80 ? 0.653 -12.541 -4.547 1.00 87.62 80 PHE A O 1
ATOM 587 N N . LEU A 1 81 ? -1.155 -13.854 -4.319 1.00 88.81 81 LEU A N 1
ATOM 588 C CA . LEU A 1 81 ? -0.661 -14.916 -5.204 1.00 88.81 81 LEU A CA 1
ATOM 589 C C . LEU A 1 81 ? -0.489 -14.434 -6.650 1.00 88.81 81 LEU A C 1
ATOM 591 O O . LEU A 1 81 ? 0.518 -14.751 -7.279 1.00 88.81 81 LEU A O 1
ATOM 595 N N . ALA A 1 82 ? -1.422 -13.630 -7.165 1.00 91.75 82 ALA A N 1
ATOM 596 C CA . ALA A 1 82 ? -1.294 -13.014 -8.484 1.00 91.75 82 ALA A CA 1
ATOM 597 C C . ALA A 1 82 ? -0.066 -12.086 -8.547 1.00 91.75 82 ALA A C 1
ATOM 599 O O . ALA A 1 82 ? 0.728 -12.177 -9.484 1.00 91.75 82 ALA A O 1
ATOM 600 N N . GLY A 1 83 ? 0.147 -11.267 -7.512 1.00 90.56 83 GLY A N 1
ATOM 601 C CA . GLY A 1 83 ? 1.349 -10.449 -7.355 1.00 90.56 83 GLY A CA 1
ATOM 602 C C . GLY A 1 83 ? 2.634 -11.284 -7.321 1.00 90.56 83 GLY A C 1
ATOM 603 O O . GLY A 1 83 ? 3.603 -10.959 -8.000 1.00 90.56 83 GLY A O 1
ATOM 604 N N . LEU A 1 84 ? 2.643 -12.390 -6.577 1.00 88.31 84 LEU A N 1
ATOM 605 C CA . LEU A 1 84 ? 3.811 -13.265 -6.483 1.00 88.31 84 LEU A CA 1
ATOM 606 C C . LEU A 1 84 ? 4.108 -13.940 -7.827 1.00 88.31 84 LEU A C 1
ATOM 608 O O . LEU A 1 84 ? 5.267 -14.034 -8.225 1.00 88.31 84 LEU A O 1
ATOM 612 N N . SER A 1 85 ? 3.065 -14.349 -8.553 1.00 92.94 85 SER A N 1
ATOM 613 C CA . SER A 1 85 ? 3.214 -14.950 -9.879 1.00 92.94 85 SER A CA 1
ATOM 614 C C . SER A 1 85 ? 3.839 -13.979 -10.884 1.00 92.94 85 SER A C 1
ATOM 616 O O . SER A 1 85 ? 4.769 -14.364 -11.587 1.00 92.94 85 SER A O 1
ATOM 618 N N . ILE A 1 86 ? 3.418 -12.704 -10.908 1.00 93.69 86 ILE A N 1
ATOM 619 C CA . ILE A 1 86 ? 3.997 -11.723 -11.837 1.00 93.69 86 ILE A CA 1
ATOM 620 C C . ILE A 1 86 ? 5.436 -11.352 -11.453 1.00 93.69 86 ILE A C 1
ATOM 622 O O . ILE A 1 86 ? 6.265 -11.151 -12.335 1.00 93.69 86 ILE A O 1
ATOM 626 N N . VAL A 1 87 ? 5.769 -11.334 -10.155 1.00 89.75 87 VAL A N 1
ATOM 627 C CA . VAL A 1 87 ? 7.165 -11.215 -9.699 1.00 89.75 87 VAL A CA 1
ATOM 628 C C . VAL A 1 87 ? 7.996 -12.394 -10.212 1.00 89.75 87 VAL A C 1
ATOM 630 O O . VAL A 1 87 ? 9.055 -12.175 -10.793 1.00 89.75 87 VAL A O 1
ATOM 633 N N . GLY A 1 88 ? 7.493 -13.625 -10.078 1.00 89.69 88 GLY A N 1
ATOM 634 C CA . GLY A 1 88 ? 8.142 -14.816 -10.629 1.00 89.69 88 GLY A CA 1
ATOM 635 C C . GLY A 1 88 ? 8.330 -14.740 -12.146 1.00 89.69 88 GLY A C 1
ATOM 636 O O . GLY A 1 88 ? 9.394 -15.100 -12.642 1.00 89.69 88 GLY A O 1
ATOM 637 N N . TRP A 1 89 ? 7.352 -14.193 -12.874 1.00 93.38 89 TRP A N 1
ATOM 638 C CA . TRP A 1 89 ? 7.467 -13.958 -14.315 1.00 93.38 89 TRP A CA 1
ATOM 639 C C . TRP A 1 89 ? 8.593 -12.981 -14.673 1.00 93.38 89 TRP A C 1
ATOM 641 O O . TRP A 1 89 ? 9.325 -13.238 -15.624 1.00 93.38 89 TRP A O 1
ATOM 651 N N . PHE A 1 90 ? 8.781 -11.892 -13.922 1.00 91.00 90 PHE A N 1
ATOM 652 C CA . PHE A 1 90 ? 9.899 -10.979 -14.187 1.00 91.00 90 PHE A CA 1
ATOM 653 C C . PHE A 1 90 ? 11.264 -11.661 -14.040 1.00 91.00 90 PHE A C 1
ATOM 655 O O . PHE A 1 90 ? 12.194 -11.295 -14.749 1.00 91.00 90 PHE A O 1
ATOM 662 N N . VAL A 1 91 ? 11.389 -12.632 -13.133 1.00 88.38 91 VAL A N 1
ATOM 663 C CA . VAL A 1 91 ? 12.662 -13.307 -12.835 1.00 88.38 91 VAL A CA 1
ATOM 664 C C . VAL A 1 91 ? 12.907 -14.505 -13.756 1.00 88.38 91 VAL A C 1
ATOM 666 O O . VAL A 1 91 ? 14.035 -14.733 -14.182 1.00 88.38 91 VAL A O 1
ATOM 669 N N . HIS A 1 92 ? 11.864 -15.274 -14.069 1.00 88.56 92 HIS A N 1
ATOM 670 C CA . HIS A 1 92 ? 11.985 -16.573 -14.742 1.00 88.56 92 HIS A CA 1
ATOM 671 C C . HIS A 1 92 ? 11.303 -16.638 -16.117 1.00 88.56 92 HIS A C 1
ATOM 673 O O . HIS A 1 92 ? 11.441 -17.634 -16.824 1.00 88.56 92 HIS A O 1
ATOM 679 N N . GLY A 1 93 ? 10.567 -15.602 -16.519 1.00 89.31 93 GLY A N 1
ATOM 680 C CA . GLY A 1 93 ? 9.757 -15.612 -17.735 1.00 89.31 93 GLY A CA 1
ATOM 681 C C . GLY A 1 93 ? 8.493 -16.473 -17.610 1.00 89.31 93 GLY A C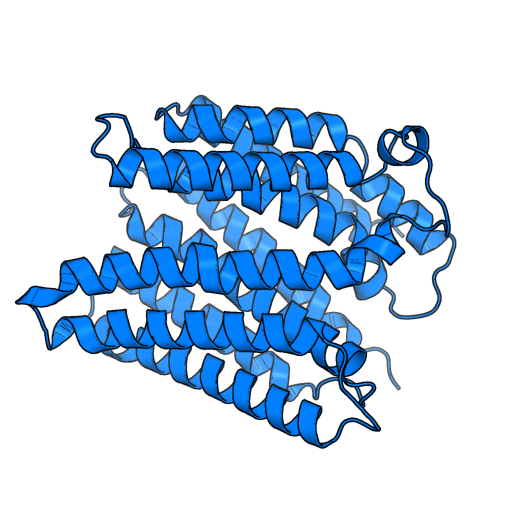 1
ATOM 682 O O . GLY A 1 93 ? 8.016 -16.770 -16.516 1.00 89.31 93 GLY A O 1
ATOM 683 N N . GLY A 1 94 ? 7.899 -16.830 -18.753 1.00 92.25 94 GLY A N 1
ATOM 684 C CA . GLY A 1 94 ? 6.681 -17.648 -18.834 1.00 92.25 94 GLY A CA 1
ATOM 685 C C . GLY A 1 94 ? 5.475 -16.891 -19.392 1.00 92.25 94 GLY A C 1
ATOM 686 O O . GLY A 1 94 ? 4.855 -16.064 -18.722 1.00 92.25 94 GLY A O 1
ATOM 687 N N . GLU A 1 95 ? 5.106 -17.197 -20.632 1.00 91.81 95 GLU A N 1
ATOM 688 C CA . GLU A 1 95 ? 4.055 -16.465 -21.343 1.00 91.81 95 GLU A CA 1
ATOM 689 C C . GLU A 1 95 ? 2.672 -16.612 -20.697 1.00 91.81 95 GLU A C 1
ATOM 691 O O . GLU A 1 95 ? 1.945 -15.627 -20.575 1.00 91.81 95 GLU A 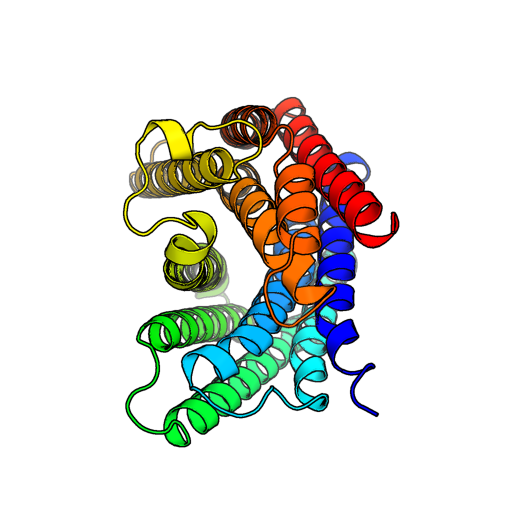O 1
ATOM 696 N N . ILE A 1 96 ? 2.341 -17.806 -20.198 1.00 93.88 96 ILE A N 1
ATOM 697 C CA . ILE A 1 96 ? 1.057 -18.067 -19.533 1.00 93.88 96 ILE A CA 1
ATOM 698 C C . ILE A 1 96 ? 0.862 -17.125 -18.342 1.00 93.88 96 ILE A C 1
ATOM 700 O O . ILE A 1 96 ? -0.211 -16.549 -18.184 1.00 93.88 96 ILE A O 1
ATOM 704 N N . VAL A 1 97 ? 1.898 -16.920 -17.523 1.00 93.62 97 VAL A N 1
ATOM 705 C CA . VAL A 1 97 ? 1.814 -16.045 -16.344 1.00 93.62 97 VAL A CA 1
ATOM 706 C C . VAL A 1 97 ? 1.647 -14.588 -16.765 1.00 93.62 97 VAL A C 1
ATOM 708 O O . VAL A 1 97 ? 0.786 -13.896 -16.220 1.00 93.62 97 VAL A O 1
ATOM 711 N N . ARG A 1 98 ? 2.405 -14.143 -17.777 1.00 92.12 98 ARG A N 1
ATOM 712 C CA . ARG A 1 98 ? 2.288 -12.794 -18.354 1.00 92.12 98 ARG A CA 1
ATOM 713 C C . ARG A 1 98 ? 0.860 -12.485 -18.800 1.00 92.12 98 ARG A C 1
ATOM 715 O O . ARG A 1 98 ? 0.375 -11.382 -18.565 1.00 92.12 98 ARG A O 1
ATOM 722 N N . LEU A 1 99 ? 0.208 -13.453 -19.444 1.00 94.31 99 LEU A N 1
ATOM 723 C CA . LEU A 1 99 ? -1.151 -13.307 -19.958 1.00 94.31 99 LEU A CA 1
ATOM 724 C C . LEU A 1 99 ? -2.198 -13.445 -18.848 1.00 94.31 99 LEU A C 1
ATOM 726 O O . LEU A 1 99 ? -3.133 -12.656 -18.800 1.00 94.31 99 LEU A O 1
ATOM 730 N N . ALA A 1 100 ? -2.055 -14.410 -17.938 1.00 95.69 100 ALA A N 1
ATOM 731 C CA . ALA A 1 100 ? -3.095 -14.746 -16.967 1.00 95.69 100 ALA A CA 1
ATOM 732 C C . ALA A 1 100 ? -3.108 -13.844 -15.723 1.00 95.69 100 ALA A C 1
ATOM 734 O O . ALA A 1 100 ? -4.185 -13.529 -15.209 1.00 95.69 100 ALA A O 1
ATOM 735 N N . ALA A 1 101 ? -1.944 -13.421 -15.217 1.00 95.12 101 ALA A N 1
ATOM 736 C CA . ALA A 1 101 ? -1.851 -12.738 -13.925 1.00 95.12 101 ALA A CA 1
ATOM 737 C C . ALA A 1 101 ? -2.637 -11.408 -13.858 1.00 95.12 101 ALA A C 1
ATOM 739 O O . ALA A 1 101 ? -3.354 -11.209 -12.869 1.00 95.12 101 ALA A O 1
ATOM 740 N N . PRO A 1 102 ? -2.605 -10.522 -14.880 1.00 95.88 102 PRO A N 1
ATOM 741 C CA . PRO A 1 102 ? -3.413 -9.302 -14.872 1.00 95.88 102 PRO A CA 1
ATOM 742 C C . PRO A 1 102 ? -4.918 -9.572 -14.795 1.00 95.88 102 PRO A C 1
ATOM 744 O O . PRO A 1 102 ? -5.627 -8.905 -14.042 1.00 95.88 102 PRO A O 1
ATOM 747 N N . TRP A 1 103 ? -5.405 -10.578 -15.527 1.00 97.44 103 TRP A N 1
ATOM 748 C CA . TRP A 1 103 ? -6.824 -10.936 -15.558 1.00 97.44 103 TRP A CA 1
ATOM 749 C C . TRP A 1 103 ? -7.276 -11.637 -14.278 1.00 97.44 103 TRP A C 1
ATOM 751 O O . TRP A 1 103 ? -8.366 -11.355 -13.778 1.00 97.44 103 TRP A O 1
ATOM 761 N N . ALA A 1 104 ? -6.424 -12.480 -13.690 1.00 96.81 104 ALA A N 1
ATOM 762 C CA . ALA A 1 104 ? -6.675 -13.071 -12.379 1.00 96.81 104 ALA A CA 1
ATOM 763 C C . ALA A 1 104 ? -6.804 -11.983 -11.300 1.00 96.81 104 ALA A C 1
ATOM 765 O O . ALA A 1 104 ? -7.772 -11.970 -10.535 1.00 96.81 104 ALA A O 1
ATOM 766 N N . ALA A 1 105 ? -5.881 -11.016 -11.279 1.00 96.56 105 ALA A N 1
ATOM 767 C CA . ALA A 1 105 ? -5.966 -9.868 -10.382 1.00 96.56 105 ALA A CA 1
ATOM 768 C C . ALA A 1 105 ? -7.214 -9.011 -10.667 1.00 96.56 105 ALA A C 1
ATOM 770 O O . ALA A 1 105 ? -7.894 -8.587 -9.732 1.00 96.56 105 ALA A O 1
ATOM 771 N N . PHE A 1 106 ? -7.568 -8.795 -11.937 1.00 98.25 106 PHE A N 1
ATOM 772 C CA . PHE A 1 106 ? -8.771 -8.049 -12.308 1.00 98.25 106 PHE A CA 1
ATOM 773 C C . PHE A 1 106 ? -10.042 -8.726 -11.785 1.00 98.25 106 PHE A C 1
ATOM 775 O O . PHE A 1 106 ? -10.897 -8.056 -11.208 1.00 98.25 106 PHE A O 1
ATOM 782 N N . ALA A 1 107 ? -10.148 -10.052 -11.903 1.00 98.12 107 ALA A N 1
ATOM 783 C CA . ALA A 1 107 ? -11.275 -10.815 -11.374 1.00 98.12 107 ALA A CA 1
ATOM 784 C C . ALA A 1 107 ? -11.410 -10.661 -9.849 1.00 98.12 107 ALA A C 1
ATOM 786 O O . ALA A 1 107 ? -12.519 -10.486 -9.338 1.00 98.12 107 ALA A O 1
ATOM 787 N N . VAL A 1 108 ? -10.287 -10.647 -9.120 1.00 96.81 108 VAL A N 1
ATOM 788 C CA . VAL A 1 108 ? -10.267 -10.372 -7.674 1.00 96.81 108 VAL A CA 1
ATOM 789 C C . VAL A 1 108 ? -10.811 -8.974 -7.371 1.00 96.81 108 VAL A C 1
ATOM 791 O O . VAL A 1 108 ? -11.673 -8.819 -6.501 1.00 96.81 108 VAL A O 1
ATOM 794 N N . VAL A 1 109 ? -10.345 -7.958 -8.100 1.00 97.69 109 VAL A N 1
ATOM 795 C CA . VAL A 1 109 ? -10.757 -6.556 -7.924 1.00 97.69 109 VAL A CA 1
ATOM 796 C C . VAL A 1 109 ? -12.234 -6.365 -8.264 1.00 97.69 109 VAL A C 1
ATOM 798 O O . VAL A 1 109 ? -12.963 -5.739 -7.493 1.00 97.69 109 VAL A O 1
ATOM 801 N N . ALA A 1 110 ? -12.704 -6.958 -9.360 1.00 97.81 110 ALA A N 1
ATOM 802 C CA . ALA A 1 110 ? -14.105 -6.943 -9.757 1.00 97.81 110 ALA A CA 1
ATOM 803 C C . ALA A 1 110 ? -14.987 -7.635 -8.708 1.00 97.81 110 ALA A C 1
ATOM 805 O O . ALA A 1 110 ? -15.993 -7.072 -8.277 1.00 97.81 110 ALA A O 1
ATOM 806 N N . GLY A 1 111 ? -14.583 -8.813 -8.220 1.00 97.00 111 GLY A N 1
ATOM 807 C CA . GLY A 1 111 ? -15.280 -9.520 -7.146 1.00 97.00 111 GLY A CA 1
ATOM 808 C C . GLY A 1 111 ? -15.378 -8.688 -5.864 1.00 97.00 111 GLY A C 1
ATOM 809 O O . GLY A 1 111 ? -16.446 -8.608 -5.247 1.00 97.00 111 GLY A O 1
ATOM 810 N N . PHE A 1 112 ? -14.294 -8.000 -5.500 1.00 96.31 112 PHE A N 1
ATOM 811 C CA . PHE A 1 112 ? -14.263 -7.102 -4.349 1.00 96.31 112 PHE A CA 1
ATOM 812 C C . PHE A 1 112 ? -15.190 -5.891 -4.544 1.00 96.31 112 PHE A C 1
ATOM 814 O O . PHE A 1 112 ? -15.973 -5.556 -3.649 1.00 96.31 112 PHE A O 1
ATOM 821 N N . ALA A 1 113 ? -15.153 -5.259 -5.719 1.00 97.31 113 ALA A N 1
ATOM 822 C CA . ALA A 1 113 ? -16.001 -4.120 -6.062 1.00 97.31 113 ALA A CA 1
ATOM 823 C C . ALA A 1 113 ? -17.493 -4.497 -6.070 1.00 97.31 113 ALA A C 1
ATOM 825 O O . ALA A 1 113 ? -18.314 -3.779 -5.496 1.00 97.31 113 ALA A O 1
ATOM 826 N N . LEU A 1 114 ? -17.845 -5.656 -6.636 1.00 97.06 114 LEU A N 1
ATOM 827 C CA . LEU A 1 114 ? -19.209 -6.190 -6.629 1.00 97.06 114 LEU A CA 1
ATOM 828 C C . LEU A 1 114 ? -19.701 -6.467 -5.208 1.00 97.06 114 LEU A C 1
ATOM 830 O O . LEU A 1 114 ? -20.835 -6.124 -4.863 1.00 97.06 114 LEU A O 1
ATOM 834 N N . TRP A 1 115 ? -18.859 -7.065 -4.363 1.00 96.38 115 TRP A N 1
ATOM 835 C CA . TRP A 1 115 ? -19.182 -7.263 -2.952 1.00 96.38 115 TRP A CA 1
ATOM 836 C C . TRP A 1 115 ? -19.435 -5.927 -2.242 1.00 96.38 115 TRP A C 1
ATOM 838 O O . TRP A 1 115 ? -20.446 -5.779 -1.550 1.00 96.38 115 TRP A O 1
ATOM 848 N N . MET A 1 116 ? -18.562 -4.942 -2.446 1.00 95.88 116 MET A N 1
ATOM 849 C CA . MET A 1 116 ? -18.690 -3.617 -1.846 1.00 95.88 116 MET A CA 1
ATOM 850 C C . MET A 1 116 ? -19.963 -2.891 -2.310 1.00 95.88 116 MET A C 1
ATOM 852 O O . MET A 1 116 ? -20.663 -2.293 -1.493 1.00 95.88 116 MET A O 1
ATOM 856 N N . GLU A 1 117 ? -20.312 -2.982 -3.593 1.00 95.94 117 GLU A N 1
ATOM 857 C CA . GLU A 1 117 ? -21.529 -2.378 -4.140 1.00 95.94 117 GLU A CA 1
ATOM 858 C C . GLU A 1 117 ? -22.796 -3.053 -3.595 1.00 95.94 117 GLU A C 1
ATOM 860 O O . GLU A 1 117 ? -23.732 -2.371 -3.173 1.00 95.94 117 GLU A O 1
ATOM 865 N N . ARG A 1 118 ? -22.814 -4.390 -3.499 1.00 95.12 118 ARG A N 1
ATOM 866 C CA . ARG A 1 118 ? -23.908 -5.125 -2.836 1.00 95.12 118 ARG A CA 1
ATOM 867 C C . ARG A 1 118 ? -24.096 -4.656 -1.391 1.00 95.12 118 ARG A C 1
ATOM 869 O O . ARG A 1 118 ? -25.226 -4.475 -0.943 1.00 95.12 118 ARG A O 1
ATOM 876 N N . ARG A 1 119 ? -22.999 -4.393 -0.672 1.00 93.75 119 ARG A N 1
ATOM 877 C CA . ARG A 1 119 ? -23.037 -3.842 0.694 1.00 93.75 119 ARG A CA 1
ATOM 878 C C . ARG A 1 119 ? -23.549 -2.411 0.743 1.00 93.75 119 ARG A C 1
ATOM 880 O O . ARG A 1 119 ? -24.326 -2.089 1.637 1.00 93.75 119 ARG A O 1
ATOM 887 N N . ARG A 1 120 ? -23.159 -1.569 -0.214 1.00 95.19 120 ARG A N 1
ATOM 888 C CA . ARG A 1 120 ? -23.680 -0.203 -0.334 1.00 95.19 120 ARG A CA 1
ATOM 889 C C . ARG A 1 120 ? -25.196 -0.200 -0.506 1.00 95.19 120 ARG A C 1
ATOM 891 O O . ARG A 1 120 ? -25.864 0.592 0.147 1.00 95.19 120 ARG A O 1
ATOM 898 N N . ARG A 1 121 ? -25.728 -1.083 -1.357 1.00 93.56 121 ARG A N 1
ATOM 899 C CA . ARG A 1 121 ? -27.175 -1.209 -1.610 1.00 93.56 121 ARG A CA 1
ATOM 900 C C . ARG A 1 121 ? -27.947 -1.733 -0.401 1.00 93.56 121 ARG A C 1
ATOM 902 O O . ARG A 1 121 ? -29.080 -1.329 -0.195 1.00 93.56 121 ARG A O 1
ATOM 909 N N . ALA A 1 122 ? -27.321 -2.585 0.408 1.00 91.62 122 ALA A N 1
ATOM 910 C CA . ALA A 1 122 ? -27.896 -3.097 1.652 1.00 91.62 122 ALA A CA 1
ATOM 911 C C . ALA A 1 122 ? -27.716 -2.153 2.863 1.00 91.62 122 ALA A C 1
ATOM 913 O O . ALA A 1 122 ? -28.082 -2.515 3.981 1.00 91.62 122 ALA A O 1
ATOM 914 N N . CYS A 1 123 ? -27.107 -0.976 2.681 1.00 92.69 123 CYS A N 1
ATOM 915 C CA . CYS A 1 123 ? -26.901 0.000 3.748 1.00 92.69 123 CYS A CA 1
ATOM 916 C C . CYS A 1 123 ? -28.241 0.605 4.187 1.00 92.69 123 CYS A C 1
ATOM 918 O O . CYS A 1 123 ? -29.020 1.069 3.357 1.00 92.69 123 CYS A O 1
ATOM 920 N N . LEU A 1 124 ? -28.489 0.658 5.499 1.00 86.69 124 LEU A N 1
ATOM 921 C CA . LEU A 1 124 ? -29.602 1.434 6.042 1.00 86.69 124 LEU A CA 1
ATOM 922 C C . LEU A 1 124 ? -29.262 2.929 5.949 1.00 86.69 124 LEU A C 1
ATOM 924 O O . LEU A 1 124 ? -28.314 3.421 6.581 1.00 86.69 124 LEU A O 1
ATOM 928 N N . GLY A 1 125 ? -30.029 3.645 5.128 1.00 90.00 125 GLY A N 1
ATOM 929 C CA . GLY A 1 125 ? -29.770 5.037 4.772 1.00 90.00 125 GLY A CA 1
ATOM 930 C C . GLY A 1 125 ? -28.612 5.188 3.779 1.00 90.00 125 GLY A C 1
ATOM 931 O O . GLY A 1 125 ? -28.302 4.296 2.994 1.00 90.00 125 GLY A O 1
ATOM 932 N N . ARG A 1 126 ? -27.953 6.351 3.786 1.00 89.00 126 ARG A N 1
ATOM 933 C CA . ARG A 1 126 ? -26.838 6.624 2.865 1.00 89.00 126 ARG A CA 1
ATOM 934 C C . ARG A 1 126 ? -25.520 6.101 3.429 1.00 89.00 126 ARG A C 1
ATOM 936 O O . ARG A 1 126 ? -25.161 6.417 4.565 1.00 89.00 126 ARG A O 1
ATOM 943 N N . ALA A 1 127 ? -24.782 5.341 2.623 1.00 91.62 127 ALA A N 1
ATOM 944 C CA . ALA A 1 127 ? -23.421 4.940 2.960 1.00 91.62 127 ALA A CA 1
ATOM 945 C C . ALA A 1 127 ? -22.524 6.171 3.161 1.00 91.62 127 ALA A C 1
ATOM 947 O O . ALA A 1 127 ? -22.735 7.222 2.548 1.00 91.62 127 ALA A O 1
ATOM 948 N N . HIS A 1 128 ? -21.508 6.035 4.010 1.00 90.00 128 HIS A N 1
ATOM 949 C CA . HIS A 1 128 ? -20.564 7.116 4.265 1.00 90.00 128 HIS A CA 1
ATOM 950 C C . HIS A 1 128 ? -19.847 7.548 2.962 1.00 90.00 128 HIS A C 1
ATOM 952 O O . HIS A 1 128 ? -19.414 6.674 2.201 1.00 90.00 128 HIS A O 1
ATOM 958 N N . PRO A 1 129 ? -19.640 8.859 2.701 1.00 88.88 129 PRO A N 1
ATOM 959 C CA . PRO A 1 129 ? -19.036 9.351 1.454 1.00 88.88 129 PRO A CA 1
ATOM 960 C C . PRO A 1 129 ? -17.663 8.753 1.120 1.00 88.88 129 PRO A C 1
ATOM 962 O O . PRO A 1 129 ? -17.315 8.634 -0.053 1.00 88.88 129 PRO A O 1
ATOM 965 N N . CYS A 1 130 ? -16.900 8.324 2.134 1.00 88.94 130 CYS A N 1
ATOM 966 C CA . CYS A 1 130 ? -15.622 7.622 1.955 1.00 88.94 130 CYS A CA 1
ATOM 967 C C . CYS A 1 130 ? -15.730 6.391 1.040 1.00 88.94 130 CYS A C 1
ATOM 969 O O . CYS A 1 130 ? -14.782 6.078 0.327 1.00 88.94 130 CYS A O 1
ATOM 971 N N . LEU A 1 131 ? -16.878 5.709 1.009 1.00 92.50 131 LEU A N 1
ATOM 972 C CA . LEU A 1 131 ? -17.047 4.517 0.179 1.00 92.50 131 LEU A CA 1
ATOM 973 C C . LEU A 1 131 ? -16.850 4.815 -1.320 1.00 92.50 131 LEU A C 1
ATOM 975 O O . LEU A 1 131 ? -16.352 3.969 -2.056 1.00 92.50 131 LEU A O 1
ATOM 979 N N . ARG A 1 132 ? -17.171 6.041 -1.765 1.00 92.81 132 ARG A N 1
ATOM 980 C CA . ARG A 1 132 ? -16.950 6.486 -3.152 1.00 92.81 132 ARG A CA 1
ATOM 981 C C . ARG A 1 132 ? -15.465 6.572 -3.506 1.00 92.81 132 ARG A C 1
ATOM 983 O O . ARG A 1 132 ? -15.110 6.292 -4.642 1.00 92.81 132 ARG A O 1
ATOM 990 N N . TRP A 1 133 ? -14.609 6.912 -2.541 1.00 92.94 133 TRP A N 1
ATOM 991 C CA . TRP A 1 133 ? -13.157 6.939 -2.737 1.00 92.94 133 TRP A CA 1
ATOM 992 C C . TRP A 1 133 ? -12.601 5.528 -2.930 1.00 92.94 133 TRP A C 1
ATOM 994 O O . TRP A 1 133 ? -11.781 5.320 -3.815 1.00 92.94 133 TRP A O 1
ATOM 1004 N N . TYR A 1 134 ? -13.103 4.540 -2.179 1.00 94.38 134 TYR A N 1
ATOM 1005 C CA . TYR A 1 134 ? -12.739 3.134 -2.393 1.00 94.38 134 TYR A CA 1
ATOM 1006 C C . TYR A 1 134 ? -13.237 2.602 -3.737 1.00 94.38 134 TYR A C 1
ATOM 1008 O O . TYR A 1 134 ? -12.496 1.905 -4.422 1.00 94.38 134 TYR A O 1
ATOM 1016 N N . ALA A 1 135 ? -14.448 2.973 -4.157 1.00 95.88 135 ALA A N 1
ATOM 1017 C CA . ALA A 1 135 ? -14.953 2.621 -5.484 1.00 95.88 135 ALA A CA 1
ATOM 1018 C C . ALA A 1 135 ? -14.100 3.211 -6.610 1.00 95.88 135 ALA A C 1
ATOM 1020 O O . ALA A 1 135 ? -13.725 2.481 -7.523 1.00 95.88 135 ALA A O 1
ATOM 1021 N N . ALA A 1 136 ? -13.739 4.493 -6.517 1.00 96.62 136 ALA A N 1
ATOM 1022 C CA . ALA A 1 136 ? -12.844 5.125 -7.480 1.00 96.62 136 ALA A CA 1
ATOM 1023 C C . ALA A 1 136 ? -11.459 4.456 -7.494 1.00 96.62 136 ALA A C 1
ATOM 1025 O O . ALA A 1 136 ? -10.946 4.145 -8.563 1.00 96.62 136 ALA A O 1
ATOM 1026 N N . ALA A 1 137 ? -10.892 4.146 -6.323 1.00 96.75 137 ALA A N 1
ATOM 1027 C CA . ALA A 1 137 ? -9.611 3.453 -6.220 1.00 96.75 137 ALA A CA 1
ATOM 1028 C C . ALA A 1 137 ? -9.638 2.059 -6.874 1.00 96.75 137 ALA A C 1
ATOM 1030 O O . ALA A 1 137 ? -8.728 1.717 -7.627 1.00 96.75 137 ALA A O 1
ATOM 1031 N N . LEU A 1 138 ? -10.681 1.259 -6.621 1.00 97.75 138 LEU A N 1
ATOM 1032 C CA . LEU A 1 138 ? -10.843 -0.064 -7.236 1.00 97.75 138 LEU A CA 1
ATOM 1033 C C . LEU A 1 138 ? -11.078 0.030 -8.749 1.00 97.75 138 LEU A C 1
ATOM 1035 O O . LEU A 1 138 ? -10.585 -0.819 -9.486 1.00 97.75 138 LEU A O 1
ATOM 1039 N N . ALA A 1 139 ? -11.783 1.063 -9.218 1.00 98.19 139 ALA A N 1
ATOM 1040 C CA . ALA A 1 139 ? -11.943 1.322 -10.646 1.00 98.19 139 ALA A CA 1
ATOM 1041 C C . ALA A 1 139 ? -10.596 1.658 -11.304 1.00 98.19 139 ALA A C 1
ATOM 1043 O O . ALA A 1 139 ? -10.259 1.063 -12.323 1.00 98.19 139 ALA A O 1
ATOM 1044 N N . CYS A 1 140 ? -9.792 2.534 -10.692 1.00 98.38 140 CYS A N 1
ATOM 1045 C CA . CYS A 1 140 ? -8.429 2.824 -11.141 1.00 98.38 140 CYS A CA 1
ATOM 1046 C C . CYS A 1 140 ? -7.573 1.553 -11.211 1.00 98.38 140 CYS A C 1
ATOM 1048 O O . CYS A 1 140 ? -6.957 1.302 -12.245 1.00 98.38 140 CYS A O 1
ATOM 1050 N N . LEU A 1 141 ? -7.612 0.719 -10.163 1.00 98.06 141 LEU A N 1
ATOM 1051 C CA . LEU A 1 141 ? -6.912 -0.566 -10.139 1.00 98.06 141 LEU A CA 1
ATOM 1052 C C . LEU A 1 141 ? -7.347 -1.488 -11.282 1.00 98.06 141 LEU A C 1
ATOM 1054 O O . LEU A 1 141 ? -6.506 -2.051 -11.981 1.00 98.06 141 LEU A O 1
ATOM 1058 N N . GLY A 1 142 ? -8.659 -1.623 -11.488 1.00 98.38 142 GLY A N 1
ATOM 1059 C CA . GLY A 1 142 ? -9.226 -2.421 -12.570 1.00 98.38 142 GLY A CA 1
ATOM 1060 C C . GLY A 1 142 ? -8.770 -1.937 -13.946 1.00 98.38 142 GLY A C 1
ATOM 1061 O O . GLY A 1 142 ? -8.290 -2.741 -14.741 1.00 98.38 142 GLY A O 1
ATOM 1062 N N . LEU A 1 143 ? -8.837 -0.628 -14.201 1.00 98.56 143 LEU A N 1
ATOM 1063 C CA . LEU A 1 143 ? -8.382 -0.022 -15.456 1.00 98.56 143 LEU A CA 1
ATOM 1064 C C . LEU A 1 143 ? -6.885 -0.250 -15.694 1.00 98.56 143 LEU A C 1
ATOM 1066 O O . LEU A 1 143 ? -6.487 -0.611 -16.800 1.00 98.56 143 LEU A O 1
ATOM 1070 N N . GLY A 1 144 ? -6.054 -0.093 -14.661 1.00 98.00 144 GLY A N 1
ATOM 1071 C CA . GLY A 1 144 ? -4.625 -0.364 -14.762 1.00 98.00 144 GLY A CA 1
ATOM 1072 C C . GLY A 1 144 ? -4.331 -1.831 -15.076 1.00 98.00 144 GLY A C 1
ATOM 1073 O O . GLY A 1 144 ? -3.459 -2.113 -15.896 1.00 98.00 144 GLY A O 1
ATOM 1074 N N . LEU A 1 145 ? -5.047 -2.775 -14.457 1.00 98.25 145 LEU A N 1
ATOM 1075 C CA . LEU A 1 145 ? -4.896 -4.213 -14.722 1.00 98.25 145 LEU A CA 1
ATOM 1076 C C . LEU A 1 145 ? -5.353 -4.594 -16.133 1.00 98.25 145 LEU A C 1
ATOM 1078 O O . LEU A 1 145 ? -4.656 -5.349 -16.806 1.00 98.25 145 LEU A O 1
ATOM 1082 N N . MET A 1 146 ? -6.465 -4.029 -16.608 1.00 98.12 146 MET A N 1
ATOM 1083 C CA . MET A 1 146 ? -6.912 -4.204 -17.992 1.00 98.12 146 MET A CA 1
ATOM 1084 C C . MET A 1 146 ? -5.878 -3.666 -18.985 1.00 98.12 146 MET A C 1
ATOM 1086 O O . MET A 1 146 ? -5.586 -4.336 -19.968 1.00 98.12 146 MET A O 1
ATOM 1090 N N . ALA A 1 147 ? -5.277 -2.502 -18.719 1.00 97.88 147 ALA A N 1
ATOM 1091 C CA . ALA A 1 147 ? -4.278 -1.911 -19.608 1.00 97.88 147 ALA A CA 1
ATOM 1092 C C . ALA A 1 147 ? -3.053 -2.821 -19.802 1.00 97.88 147 ALA A C 1
ATOM 1094 O O . ALA A 1 147 ? -2.661 -3.093 -20.937 1.00 97.88 147 ALA A O 1
ATOM 1095 N N . VAL A 1 148 ? -2.471 -3.348 -18.716 1.00 96.25 148 VAL A N 1
ATOM 1096 C CA . VAL A 1 148 ? -1.349 -4.303 -18.836 1.00 96.25 148 VAL A CA 1
ATOM 1097 C C . 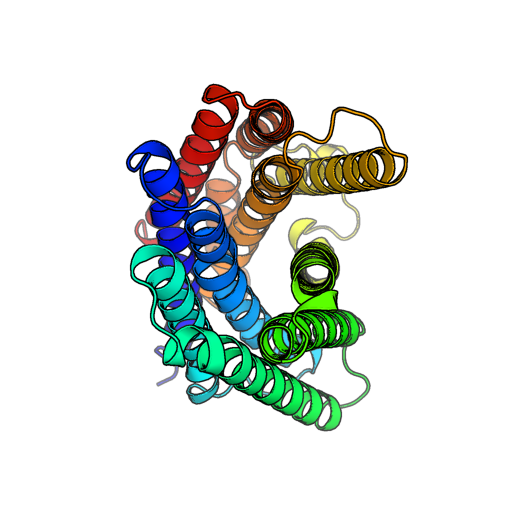VAL A 1 148 ? -1.796 -5.663 -19.349 1.00 96.25 148 VAL A C 1
ATOM 1099 O O . VAL A 1 148 ? -1.046 -6.276 -20.105 1.00 96.25 148 VAL A O 1
ATOM 1102 N N . GLY A 1 149 ? -3.013 -6.096 -19.009 1.00 96.56 149 GLY A N 1
ATOM 1103 C CA . GLY A 1 149 ? -3.617 -7.312 -19.536 1.00 96.56 149 GLY A CA 1
ATOM 1104 C C . GLY A 1 149 ? -3.733 -7.271 -21.052 1.00 96.56 149 GLY A C 1
ATOM 1105 O O . GLY A 1 149 ? -3.345 -8.237 -21.689 1.00 96.56 149 GLY A O 1
ATOM 1106 N N . VAL A 1 150 ? -4.180 -6.146 -21.624 1.00 96.94 150 VAL A N 1
ATOM 1107 C CA . VAL A 1 150 ? -4.379 -5.974 -23.072 1.00 96.94 150 VAL A CA 1
ATOM 1108 C C . VAL A 1 150 ? -3.077 -5.685 -23.835 1.00 96.94 150 VAL A C 1
ATOM 1110 O O . VAL A 1 150 ? -2.974 -5.979 -25.026 1.00 96.94 150 VAL A O 1
ATOM 1113 N N . SER A 1 151 ? -2.052 -5.157 -23.158 1.00 95.81 151 SER A N 1
ATOM 1114 C CA . SER A 1 151 ? -0.781 -4.752 -23.781 1.00 95.81 151 SER A CA 1
ATOM 1115 C C . SER A 1 151 ? -0.082 -5.789 -24.685 1.00 95.81 151 SER A C 1
ATOM 1117 O O . SER A 1 151 ? 0.531 -5.357 -25.661 1.00 95.81 151 SER A O 1
ATOM 1119 N N . PRO A 1 152 ? -0.170 -7.119 -24.460 1.00 94.00 152 PRO A N 1
ATOM 1120 C CA . PRO A 1 152 ? 0.400 -8.120 -25.364 1.00 94.00 152 PRO A CA 1
ATOM 1121 C C . PRO A 1 152 ? -0.227 -8.133 -26.762 1.00 94.00 152 PRO A C 1
ATOM 1123 O O . PRO A 1 152 ? 0.451 -8.515 -27.710 1.00 94.00 152 PRO A O 1
ATOM 1126 N N . TRP A 1 153 ? -1.490 -7.716 -26.891 1.00 95.12 153 TRP A N 1
ATOM 1127 C CA . TRP A 1 153 ? -2.218 -7.689 -28.166 1.00 95.12 153 TRP A CA 1
ATOM 1128 C C . TRP A 1 153 ? -2.162 -6.327 -28.866 1.00 95.12 153 TRP A C 1
ATOM 1130 O O . TRP A 1 153 ? -2.583 -6.216 -30.011 1.00 95.12 153 TRP A O 1
ATOM 1140 N N . LEU A 1 154 ? -1.626 -5.297 -28.202 1.00 95.44 154 LEU A N 1
ATOM 1141 C CA . LEU A 1 154 ? -1.447 -3.948 -28.747 1.00 95.44 154 LEU A CA 1
ATOM 1142 C C . LEU A 1 154 ? 0.031 -3.530 -28.642 1.00 95.44 154 LEU A C 1
ATOM 1144 O O . LEU A 1 154 ? 0.353 -2.627 -27.863 1.00 95.44 154 LEU A O 1
ATOM 1148 N N . PRO A 1 155 ? 0.949 -4.179 -29.387 1.00 93.19 155 PRO A N 1
ATOM 1149 C CA . PRO A 1 155 ? 2.391 -3.975 -29.233 1.00 93.19 155 PRO A CA 1
ATOM 1150 C C . PRO A 1 155 ? 2.811 -2.514 -29.441 1.00 93.19 155 PRO A C 1
ATOM 1152 O O . PRO A 1 155 ? 3.621 -2.001 -28.670 1.00 93.19 155 PRO A O 1
ATOM 1155 N N . GLU A 1 156 ? 2.184 -1.820 -30.393 1.00 95.69 156 GLU A N 1
ATOM 1156 C CA . GLU A 1 156 ? 2.408 -0.393 -30.677 1.00 95.69 156 GLU A CA 1
ATOM 1157 C C . GLU A 1 156 ? 2.120 0.512 -29.468 1.00 95.69 156 GLU A C 1
ATOM 1159 O O . GLU A 1 156 ? 2.793 1.516 -29.248 1.00 95.69 156 GLU A O 1
ATOM 1164 N N . HIS A 1 157 ? 1.153 0.128 -28.631 1.00 95.75 157 HIS A N 1
ATOM 1165 C CA . HIS A 1 157 ? 0.693 0.913 -27.483 1.00 95.75 157 HIS A CA 1
ATOM 1166 C C . HIS A 1 157 ? 1.191 0.349 -26.146 1.00 95.75 157 HIS A C 1
ATOM 1168 O O . HIS A 1 157 ? 0.909 0.910 -25.084 1.00 95.75 157 HIS A O 1
ATOM 1174 N N . ALA A 1 158 ? 1.944 -0.754 -26.159 1.00 93.69 158 ALA A N 1
ATOM 1175 C CA . ALA A 1 158 ? 2.272 -1.511 -24.957 1.00 93.69 158 ALA A CA 1
ATOM 1176 C C . ALA A 1 158 ? 3.059 -0.679 -23.930 1.00 93.69 158 ALA A C 1
ATOM 1178 O O . ALA A 1 158 ? 2.846 -0.813 -22.724 1.00 93.69 158 ALA A O 1
ATOM 1179 N N . HIS A 1 159 ? 3.945 0.209 -24.392 1.00 93.31 159 HIS A N 1
ATOM 1180 C CA . HIS A 1 159 ? 4.668 1.132 -23.517 1.00 93.31 159 HIS A CA 1
ATOM 1181 C C . HIS A 1 159 ? 3.726 2.131 -22.828 1.00 93.31 159 HIS A C 1
ATOM 1183 O O . HIS A 1 159 ? 3.748 2.252 -21.602 1.00 93.31 159 HIS A O 1
ATOM 1189 N N . ALA A 1 160 ? 2.848 2.784 -23.594 1.00 93.25 160 ALA A N 1
ATOM 1190 C CA . ALA A 1 160 ? 1.873 3.733 -23.063 1.00 93.25 160 ALA A CA 1
ATOM 1191 C C . ALA A 1 160 ? 0.909 3.067 -22.067 1.00 93.25 160 ALA A C 1
ATOM 1193 O O . ALA A 1 160 ? 0.631 3.629 -21.010 1.00 93.25 160 ALA A O 1
ATOM 1194 N N . LEU A 1 161 ? 0.467 1.836 -22.343 1.00 95.94 161 LEU A N 1
ATOM 1195 C CA . LEU A 1 161 ? -0.402 1.065 -21.448 1.00 95.94 161 LEU A CA 1
ATOM 1196 C C . LEU A 1 161 ? 0.281 0.706 -20.119 1.00 95.94 161 LEU A C 1
ATOM 1198 O O . LEU A 1 161 ? -0.356 0.774 -19.066 1.00 95.94 161 LEU A O 1
ATOM 1202 N N . ARG A 1 162 ? 1.581 0.375 -20.134 1.00 93.25 162 ARG A N 1
ATOM 1203 C CA . ARG A 1 162 ? 2.361 0.139 -18.905 1.00 93.25 162 ARG A CA 1
ATOM 1204 C C . ARG A 1 162 ? 2.543 1.417 -18.086 1.00 93.25 162 ARG A C 1
ATOM 1206 O O . ARG A 1 162 ? 2.399 1.376 -16.865 1.00 93.25 162 ARG A O 1
ATOM 1213 N N . LEU A 1 163 ? 2.807 2.551 -18.738 1.00 90.56 163 LEU A N 1
ATOM 1214 C CA . LEU A 1 163 ? 2.864 3.845 -18.054 1.00 90.56 163 LEU A CA 1
ATOM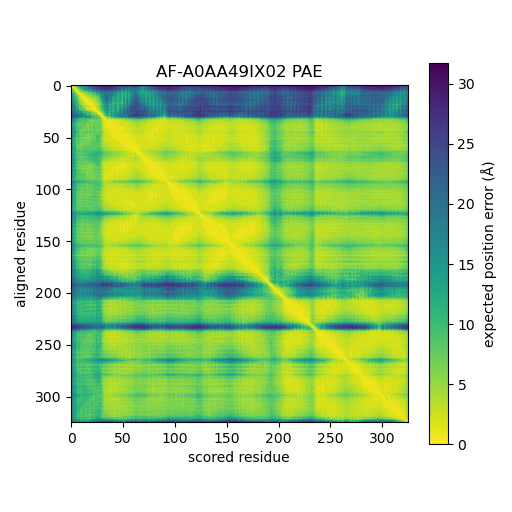 1215 C C . LEU A 1 163 ? 1.503 4.232 -17.478 1.00 90.56 163 LEU A C 1
ATOM 1217 O O . LEU A 1 163 ? 1.431 4.656 -16.326 1.00 90.56 163 LEU A O 1
ATOM 1221 N N . PHE A 1 164 ? 0.421 4.044 -18.231 1.00 93.44 164 PHE A N 1
ATOM 1222 C CA . PHE A 1 164 ? -0.931 4.280 -17.738 1.00 93.44 164 PHE A CA 1
ATOM 1223 C C . PHE A 1 164 ? -1.217 3.432 -16.495 1.00 93.44 164 PHE A C 1
ATOM 1225 O O . PHE A 1 164 ? -1.627 3.982 -15.476 1.00 93.44 164 PHE A O 1
ATOM 1232 N N . HIS A 1 165 ? -0.916 2.129 -16.536 1.00 95.81 165 HIS A N 1
ATOM 1233 C CA . HIS A 1 165 ? -1.022 1.229 -15.386 1.00 95.81 165 HIS A CA 1
ATOM 1234 C C . HIS A 1 165 ? -0.259 1.743 -14.163 1.00 95.81 165 HIS A C 1
ATOM 1236 O O . HIS A 1 165 ? -0.818 1.778 -13.066 1.00 95.81 165 HIS A O 1
ATOM 1242 N N . LEU A 1 166 ? 0.994 2.167 -14.349 1.00 91.38 166 LEU A N 1
ATOM 1243 C CA . LEU A 1 166 ? 1.822 2.713 -13.278 1.00 91.38 166 LEU A CA 1
ATOM 1244 C C . LEU A 1 166 ? 1.141 3.924 -12.619 1.00 91.38 166 LEU A C 1
ATOM 1246 O O . LEU A 1 166 ? 0.926 3.936 -11.408 1.00 91.38 166 LEU A O 1
ATOM 1250 N N . HIS A 1 167 ? 0.752 4.921 -13.415 1.00 88.62 167 HIS A N 1
ATOM 1251 C CA . HIS A 1 167 ? 0.210 6.183 -12.908 1.00 88.62 167 HIS A CA 1
ATOM 1252 C C . HIS A 1 167 ? -1.187 6.016 -12.306 1.00 88.62 167 HIS A C 1
ATOM 1254 O O . HIS A 1 167 ? -1.443 6.493 -11.196 1.00 88.62 167 HIS A O 1
ATOM 1260 N N . VAL A 1 168 ? -2.084 5.310 -13.002 1.00 94.44 168 VAL A N 1
ATOM 1261 C CA . VAL A 1 168 ? -3.466 5.107 -12.547 1.00 94.44 168 VAL A CA 1
ATOM 1262 C C . VAL A 1 168 ? -3.506 4.294 -11.253 1.00 94.44 168 VAL A C 1
ATOM 1264 O O . VAL A 1 168 ? -4.332 4.571 -10.386 1.00 94.44 168 VAL A O 1
ATOM 1267 N N . ASN A 1 169 ? -2.577 3.357 -11.048 1.00 94.81 169 ASN A N 1
ATOM 1268 C CA . ASN A 1 169 ? -2.545 2.558 -9.824 1.00 94.81 169 ASN A CA 1
ATOM 1269 C C . ASN A 1 169 ? -1.791 3.249 -8.684 1.00 94.81 169 ASN A C 1
ATOM 1271 O O . ASN A 1 169 ? -2.206 3.153 -7.528 1.00 94.81 169 ASN A O 1
ATOM 1275 N N . MET A 1 170 ? -0.728 3.992 -8.980 1.00 88.00 170 MET A N 1
ATOM 1276 C CA . MET A 1 170 ? 0.013 4.724 -7.955 1.00 88.00 170 MET A CA 1
ATOM 1277 C C . MET A 1 170 ? -0.804 5.906 -7.410 1.00 88.00 170 MET A C 1
ATOM 1279 O O . MET A 1 170 ? -1.007 6.028 -6.200 1.00 88.00 170 MET A O 1
ATOM 1283 N N . LEU A 1 171 ? -1.343 6.749 -8.292 1.00 85.94 171 LEU A N 1
ATOM 1284 C CA . LEU A 1 171 ? -2.103 7.937 -7.894 1.00 85.94 171 LEU A CA 1
ATOM 1285 C C . LEU A 1 171 ? -3.585 7.617 -7.658 1.00 85.94 171 LEU A C 1
ATOM 1287 O O . LEU A 1 171 ? -4.164 8.047 -6.660 1.00 85.94 171 LEU A O 1
ATOM 1291 N N . GLY A 1 172 ? -4.193 6.832 -8.548 1.00 90.94 172 GLY A N 1
ATOM 1292 C CA . GLY A 1 172 ? -5.611 6.484 -8.479 1.00 90.94 172 GLY A CA 1
ATOM 1293 C C . GLY A 1 172 ? -5.904 5.402 -7.443 1.00 90.94 172 GLY A C 1
ATOM 1294 O O . GLY A 1 172 ? -6.684 5.633 -6.529 1.00 90.94 172 GLY A O 1
ATOM 1295 N N . PHE A 1 173 ? -5.272 4.230 -7.508 1.00 94.94 173 PHE A N 1
ATOM 1296 C CA . PHE A 1 173 ? -5.555 3.178 -6.522 1.00 94.94 173 PHE A CA 1
ATOM 1297 C C . PHE A 1 173 ? -4.951 3.480 -5.139 1.00 94.94 173 PHE A C 1
ATOM 1299 O O . PHE A 1 173 ? -5.694 3.624 -4.161 1.00 94.94 173 PHE A O 1
ATOM 1306 N N . ILE A 1 174 ? -3.624 3.606 -5.034 1.00 88.94 174 ILE A N 1
ATOM 1307 C CA . ILE A 1 174 ? -2.951 3.807 -3.739 1.00 88.94 174 ILE A CA 1
ATOM 1308 C C . ILE A 1 174 ? -3.292 5.193 -3.172 1.00 88.94 174 ILE A C 1
ATOM 1310 O O . ILE A 1 174 ? -3.726 5.292 -2.021 1.00 88.94 174 ILE A O 1
ATOM 1314 N N . GLY A 1 175 ? -3.173 6.255 -3.976 1.00 84.88 175 GLY A N 1
ATOM 1315 C CA . GLY A 1 175 ? -3.455 7.631 -3.550 1.00 84.88 175 GLY A CA 1
ATOM 1316 C C . GLY A 1 175 ? -4.910 7.881 -3.121 1.00 84.88 175 GLY A C 1
ATOM 1317 O O . GLY A 1 175 ? -5.143 8.431 -2.037 1.00 84.88 175 GLY A O 1
ATOM 1318 N N . LEU A 1 176 ? -5.916 7.439 -3.891 1.00 89.56 176 LEU A N 1
ATOM 1319 C CA . LEU A 1 176 ? -7.324 7.612 -3.482 1.00 89.56 176 LEU A CA 1
ATOM 1320 C C . LEU A 1 176 ? -7.684 6.750 -2.266 1.00 89.56 176 LEU A C 1
ATOM 1322 O O . LEU A 1 176 ? -8.464 7.180 -1.412 1.00 89.56 176 LEU A O 1
ATOM 1326 N N . THR A 1 177 ? -7.090 5.561 -2.129 1.00 89.06 177 THR A N 1
ATOM 1327 C CA . THR A 1 177 ? -7.304 4.737 -0.931 1.00 89.06 177 THR A CA 1
ATOM 1328 C C . THR A 1 177 ? -6.704 5.385 0.314 1.00 89.06 177 T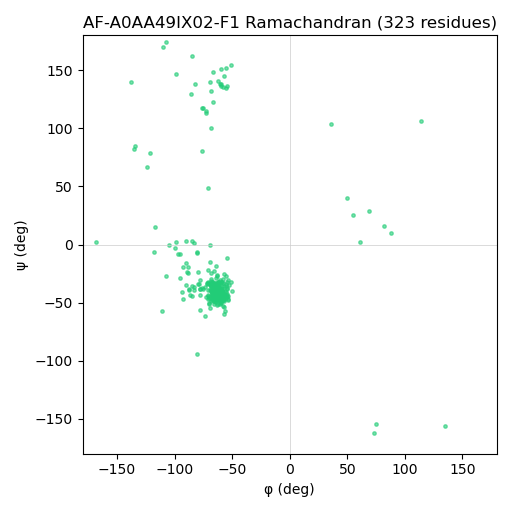HR A C 1
ATOM 1330 O O . THR A 1 177 ? -7.354 5.418 1.365 1.00 89.06 177 THR A O 1
ATOM 1333 N N . ALA A 1 178 ? -5.491 5.926 0.198 1.00 81.38 178 ALA A N 1
ATOM 1334 C CA . ALA A 1 178 ? -4.817 6.657 1.262 1.00 81.38 178 ALA A CA 1
ATOM 1335 C C . ALA A 1 178 ? -5.647 7.859 1.733 1.00 81.38 178 ALA A C 1
ATOM 1337 O O . ALA A 1 178 ? -5.958 7.977 2.918 1.00 81.38 178 ALA A O 1
ATOM 1338 N N . THR A 1 179 ? -6.061 8.716 0.798 1.00 78.06 179 THR A N 1
ATOM 1339 C CA . THR A 1 179 ? -6.846 9.928 1.088 1.00 78.06 179 THR A CA 1
ATOM 1340 C C . THR A 1 179 ? -8.234 9.612 1.650 1.00 78.06 179 THR A C 1
ATOM 1342 O O . THR A 1 179 ? -8.661 10.244 2.621 1.00 78.06 179 THR A O 1
ATOM 1345 N N . GLY A 1 180 ? -8.926 8.606 1.104 1.00 78.62 180 GLY A N 1
ATOM 1346 C CA . GLY A 1 180 ? -10.211 8.139 1.626 1.00 78.62 180 GLY A CA 1
ATOM 1347 C C . GLY A 1 180 ? -10.093 7.628 3.063 1.00 78.62 180 GLY A C 1
ATOM 1348 O O . GLY A 1 180 ? -10.808 8.088 3.955 1.00 78.62 180 GLY A O 1
ATOM 1349 N N . THR A 1 181 ? -9.131 6.736 3.312 1.00 77.06 181 THR A N 1
ATOM 1350 C CA . THR A 1 181 ? -8.898 6.155 4.644 1.00 77.06 181 THR A CA 1
ATOM 1351 C C . THR A 1 181 ? -8.476 7.222 5.651 1.00 77.06 181 THR A C 1
ATOM 1353 O O . THR A 1 181 ? -8.949 7.219 6.787 1.00 77.06 181 THR A O 1
ATOM 1356 N N . LEU A 1 182 ? -7.657 8.191 5.235 1.00 71.25 182 LEU A N 1
ATOM 1357 C CA . LEU A 1 182 ? -7.253 9.300 6.088 1.00 71.25 182 LEU A CA 1
ATOM 1358 C C . LEU A 1 182 ? -8.452 10.111 6.590 1.00 71.25 182 LEU A C 1
ATOM 1360 O O . LEU A 1 182 ? -8.525 10.387 7.782 1.00 71.25 182 LEU A O 1
ATOM 1364 N N . LYS A 1 183 ? -9.422 10.444 5.726 1.00 70.44 183 LYS A N 1
ATOM 1365 C CA . LYS A 1 183 ? -10.631 11.187 6.134 1.00 70.44 183 LYS A CA 1
ATOM 1366 C C . LYS A 1 183 ? -11.451 10.454 7.197 1.00 70.44 183 LYS A C 1
ATOM 1368 O O . LYS A 1 183 ? -12.072 11.095 8.036 1.00 70.44 183 LYS A O 1
ATOM 1373 N N . VAL A 1 184 ? -11.443 9.122 7.170 1.00 70.00 184 VAL A N 1
ATOM 1374 C CA . VAL A 1 184 ? -12.134 8.289 8.166 1.00 70.00 184 VAL A CA 1
ATOM 1375 C C . VAL A 1 184 ? -11.363 8.246 9.483 1.00 70.00 184 VAL A C 1
ATOM 1377 O O . VAL A 1 184 ? -11.964 8.250 10.555 1.00 70.00 184 VAL A O 1
ATOM 1380 N N . LEU A 1 185 ? -10.033 8.207 9.417 1.00 68.88 185 LEU A N 1
ATOM 1381 C CA . LEU A 1 185 ? -9.191 8.040 10.599 1.00 68.88 185 LEU A CA 1
ATOM 1382 C C . LEU A 1 185 ? -8.819 9.353 11.277 1.00 68.88 185 LEU A C 1
ATOM 1384 O O . LEU A 1 185 ? -8.571 9.336 12.478 1.00 68.88 185 LEU A O 1
ATOM 1388 N N . LEU A 1 186 ? -8.820 10.477 10.562 1.00 66.75 186 LEU A N 1
ATOM 1389 C CA . LEU A 1 186 ? -8.390 11.776 11.078 1.00 66.75 186 LEU A CA 1
ATOM 1390 C C . LEU A 1 186 ? -9.117 12.178 12.378 1.00 66.75 186 LEU A C 1
ATOM 1392 O O . LEU A 1 186 ? -8.417 12.489 13.342 1.00 66.75 186 LEU A O 1
ATOM 1396 N N . PRO A 1 187 ? -10.458 12.061 12.503 1.00 66.25 187 PRO A N 1
ATOM 1397 C CA . PRO A 1 187 ? -11.143 12.353 13.768 1.00 66.25 187 PRO A CA 1
ATOM 1398 C C . PRO A 1 187 ? -10.716 11.419 14.913 1.00 66.25 187 PRO A C 1
ATOM 1400 O O . PRO A 1 187 ? -10.651 11.824 16.071 1.00 66.25 187 PRO A O 1
ATOM 1403 N N . THR A 1 188 ? -10.378 10.167 14.588 1.00 65.81 188 THR A N 1
ATOM 1404 C CA . THR A 1 188 ? -9.931 9.157 15.562 1.00 65.81 188 THR A CA 1
ATOM 1405 C C . THR A 1 188 ? -8.495 9.414 16.021 1.00 65.81 188 THR A C 1
ATOM 1407 O O . THR A 1 188 ? -8.190 9.236 17.198 1.00 65.81 188 THR A O 1
ATOM 1410 N N . VAL A 1 189 ? -7.621 9.849 15.106 1.00 61.00 189 VAL A N 1
ATOM 1411 C CA . VAL A 1 189 ? -6.228 10.225 15.398 1.00 61.00 189 VAL A CA 1
ATOM 1412 C C . VAL A 1 189 ? -6.183 11.448 16.304 1.00 61.00 189 VAL A C 1
ATOM 1414 O O . VAL A 1 189 ? -5.375 11.511 17.225 1.00 61.00 189 VAL A O 1
ATOM 1417 N N . ILE A 1 190 ? -7.065 12.404 16.037 1.00 59.91 190 ILE A N 1
ATOM 1418 C CA . ILE A 1 190 ? -7.130 13.672 16.746 1.00 59.91 190 ILE A CA 1
ATOM 1419 C C . ILE A 1 190 ? -7.673 13.492 18.174 1.00 59.91 190 ILE A C 1
ATOM 1421 O O . ILE A 1 190 ? -7.229 14.191 19.082 1.00 59.91 190 ILE A O 1
ATOM 1425 N N . GLY A 1 191 ? -8.596 12.546 18.403 1.00 55.94 191 GLY A N 1
ATOM 1426 C CA . GLY A 1 191 ? -9.014 12.097 19.743 1.00 55.94 191 GLY A CA 1
ATOM 1427 C C . GLY A 1 191 ? -9.643 13.167 20.651 1.00 55.94 191 GLY A C 1
ATOM 1428 O O . GLY A 1 191 ? -9.977 12.873 21.797 1.00 55.94 191 GLY A O 1
ATOM 1429 N N . LYS A 1 192 ? -9.804 14.393 20.147 1.00 54.59 192 LYS A N 1
ATOM 1430 C CA . LYS A 1 192 ? -10.378 15.562 20.808 1.00 54.59 192 LYS A CA 1
ATOM 1431 C C . LYS A 1 192 ? -11.288 16.288 19.809 1.00 54.59 192 LYS A C 1
ATOM 1433 O O . LYS A 1 192 ? -10.907 16.413 18.650 1.00 54.59 192 LYS A O 1
ATOM 1438 N N . PRO A 1 193 ? -12.453 16.805 20.226 1.00 48.59 193 PRO A N 1
ATOM 1439 C CA . PRO A 1 193 ? -13.321 17.583 19.340 1.00 48.59 193 PRO A CA 1
ATOM 1440 C C . PRO A 1 193 ? -12.619 18.821 18.752 1.00 48.59 193 PRO A C 1
ATOM 1442 O O . PRO A 1 193 ? -12.870 19.159 17.604 1.00 48.59 193 PRO A O 1
ATOM 1445 N N . ASN A 1 194 ? -11.700 19.435 19.515 1.00 51.56 194 ASN A N 1
ATOM 1446 C CA . ASN A 1 194 ? -10.930 20.629 19.147 1.00 51.56 194 ASN A CA 1
ATOM 1447 C C . ASN A 1 194 ? -9.439 20.444 19.497 1.00 51.56 194 ASN A C 1
ATOM 1449 O O . ASN A 1 194 ? -9.021 20.820 20.595 1.00 51.56 194 ASN A O 1
ATOM 1453 N N . PRO A 1 195 ? -8.623 19.819 18.632 1.00 58.88 195 PRO A N 1
ATOM 1454 C CA . PRO A 1 195 ? -7.181 19.760 18.844 1.00 58.88 195 PRO A CA 1
ATOM 1455 C C . PRO A 1 195 ? -6.539 21.134 18.664 1.00 58.88 195 PRO A C 1
ATOM 1457 O O . PRO A 1 195 ? -6.844 21.867 17.725 1.00 58.88 195 PRO A O 1
ATOM 1460 N N . THR A 1 196 ? -5.582 21.447 19.523 1.00 65.06 196 THR A N 1
ATOM 1461 C CA . THR A 1 196 ? -4.675 22.577 19.310 1.00 65.06 196 THR A CA 1
ATOM 1462 C C . THR A 1 196 ? -3.503 22.154 18.424 1.00 65.06 196 THR A C 1
ATOM 1464 O O . THR A 1 196 ? -3.195 20.967 18.306 1.00 65.06 196 THR A O 1
ATOM 1467 N N . ALA A 1 197 ? -2.782 23.113 17.836 1.00 63.31 197 ALA A N 1
ATOM 1468 C CA . ALA A 1 197 ? -1.535 22.812 17.125 1.00 63.31 197 ALA A CA 1
ATOM 1469 C C . ALA A 1 197 ? -0.533 22.057 18.026 1.00 63.31 197 ALA A C 1
ATOM 1471 O O . ALA A 1 197 ? 0.136 21.134 17.570 1.00 63.31 197 ALA A O 1
ATOM 1472 N N . ALA A 1 198 ? -0.494 22.368 19.327 1.00 64.00 198 ALA A N 1
ATOM 1473 C CA . ALA A 1 198 ? 0.350 21.672 20.297 1.00 64.00 198 ALA A CA 1
ATOM 1474 C C . ALA A 1 198 ? -0.002 20.177 20.442 1.00 64.00 198 ALA A C 1
ATOM 1476 O O . ALA A 1 198 ? 0.898 19.352 20.605 1.00 64.00 198 ALA A O 1
ATOM 1477 N N . ASP A 1 199 ? -1.280 19.803 20.305 1.00 66.25 199 ASP A N 1
ATOM 1478 C CA . ASP A 1 199 ? -1.711 18.400 20.345 1.00 66.25 199 ASP A CA 1
ATOM 1479 C C . ASP A 1 199 ? -1.181 17.594 19.145 1.00 66.25 199 ASP A C 1
ATOM 1481 O O . ASP A 1 199 ? -0.858 16.416 19.298 1.00 66.25 199 ASP A O 1
ATOM 1485 N N . PHE A 1 200 ? -1.026 18.217 17.969 1.00 62.59 200 PHE A N 1
ATOM 1486 C CA . PHE A 1 200 ? -0.438 17.569 16.785 1.00 62.59 200 PHE A CA 1
ATOM 1487 C C . PHE A 1 200 ? 1.060 17.279 16.954 1.00 62.59 200 PHE A C 1
ATOM 1489 O O . PHE A 1 200 ? 1.566 16.293 16.412 1.00 62.59 200 PHE A O 1
ATOM 1496 N N . PHE A 1 201 ? 1.772 18.115 17.712 1.00 65.38 201 PHE A N 1
ATOM 1497 C CA . PHE A 1 201 ? 3.219 17.992 17.922 1.00 65.38 201 PHE A CA 1
ATOM 1498 C C . PHE A 1 201 ? 3.598 17.317 19.244 1.00 65.38 201 PHE A C 1
ATOM 1500 O O . PHE A 1 201 ? 4.789 17.148 19.529 1.00 65.38 201 PHE A O 1
ATOM 1507 N N . ALA A 1 202 ? 2.606 16.888 20.028 1.00 68.25 202 ALA A N 1
ATOM 1508 C CA . ALA A 1 202 ? 2.833 16.201 21.286 1.00 68.25 202 ALA A CA 1
ATOM 1509 C C . ALA A 1 202 ? 3.687 14.927 21.092 1.00 68.25 202 ALA A C 1
ATOM 1511 O O . ALA A 1 202 ? 3.566 14.219 20.080 1.00 68.25 202 ALA A O 1
ATOM 1512 N N . PRO A 1 203 ? 4.557 14.589 22.063 1.00 63.66 203 PRO A N 1
ATOM 1513 C CA . PRO A 1 203 ? 5.328 13.355 22.017 1.00 63.66 203 PRO A CA 1
ATOM 1514 C C . PRO A 1 203 ? 4.411 12.139 21.846 1.00 63.66 203 PRO A C 1
ATOM 1516 O O . PRO A 1 203 ? 3.402 12.017 22.533 1.00 63.66 203 PRO A O 1
ATOM 1519 N N . ARG A 1 204 ? 4.803 11.202 20.973 1.00 70.31 204 ARG A N 1
ATOM 1520 C CA . ARG A 1 204 ? 4.091 9.931 20.731 1.00 70.31 204 ARG A CA 1
ATOM 1521 C C . ARG A 1 204 ? 2.726 10.063 20.031 1.00 70.31 204 ARG A C 1
ATOM 1523 O O . ARG A 1 204 ? 1.867 9.201 20.197 1.00 70.31 204 ARG A O 1
ATOM 1530 N N . GLN A 1 205 ? 2.556 11.093 19.201 1.00 76.00 205 GLN A N 1
ATOM 1531 C CA . GLN A 1 205 ? 1.463 11.201 18.225 1.00 76.00 205 GLN A CA 1
ATOM 1532 C C . GLN A 1 205 ? 1.924 10.777 16.819 1.00 76.00 205 GLN A C 1
ATOM 1534 O O . GLN A 1 205 ? 3.076 11.031 16.465 1.00 76.00 205 GLN A O 1
ATOM 1539 N N . PRO A 1 206 ? 1.065 10.163 15.977 1.00 75.00 206 PRO A N 1
ATOM 1540 C CA . PRO A 1 206 ? 1.420 9.815 14.596 1.00 75.00 206 PRO A CA 1
ATOM 1541 C C . PRO A 1 206 ? 1.316 11.006 13.626 1.00 75.00 206 PRO A C 1
ATOM 1543 O O . PRO A 1 206 ? 1.694 10.873 12.468 1.00 75.00 206 PRO A O 1
ATOM 1546 N N . ALA A 1 207 ? 0.795 12.157 14.064 1.00 80.88 207 ALA A N 1
ATOM 1547 C CA . ALA A 1 207 ? 0.588 13.345 13.235 1.00 80.88 207 ALA A CA 1
ATOM 1548 C C . ALA A 1 207 ? 1.826 13.789 12.418 1.00 80.88 207 ALA A C 1
ATOM 1550 O O . ALA A 1 207 ? 1.659 14.093 11.239 1.00 80.88 207 ALA A O 1
ATOM 1551 N N . PRO A 1 208 ? 3.066 13.746 12.945 1.00 85.19 208 PRO A N 1
ATOM 1552 C CA . PRO A 1 208 ? 4.262 14.034 12.151 1.00 85.19 208 PRO A CA 1
ATOM 1553 C C . PRO A 1 208 ? 4.441 13.109 10.940 1.00 85.19 208 PRO A C 1
ATOM 1555 O O . PRO A 1 208 ? 4.876 13.560 9.887 1.00 85.19 208 PRO A O 1
ATOM 1558 N N . LEU A 1 209 ? 4.074 11.828 11.059 1.00 84.81 209 LEU A N 1
ATOM 1559 C CA . LEU A 1 209 ? 4.129 10.871 9.946 1.00 84.81 209 LEU A CA 1
ATOM 1560 C C . LEU A 1 209 ? 3.068 11.180 8.893 1.00 84.81 209 LEU A C 1
ATOM 1562 O O . LEU A 1 209 ? 3.315 11.007 7.705 1.00 84.81 209 LEU A O 1
ATOM 1566 N N . LEU A 1 210 ? 1.904 11.670 9.323 1.00 83.69 210 LEU A N 1
ATOM 1567 C CA . LEU A 1 210 ? 0.877 12.141 8.407 1.00 83.69 210 LEU A CA 1
ATOM 1568 C C . LEU A 1 210 ? 1.334 13.392 7.646 1.00 83.69 210 LEU A C 1
ATOM 1570 O O . LEU A 1 210 ? 1.171 13.452 6.431 1.00 83.69 210 LEU A O 1
ATOM 1574 N N . LEU A 1 211 ? 1.928 14.365 8.341 1.00 85.31 211 LEU A N 1
ATOM 1575 C CA . LEU A 1 211 ? 2.492 15.559 7.707 1.00 85.31 211 LEU A CA 1
ATOM 1576 C C . LEU A 1 211 ? 3.590 15.186 6.706 1.00 85.31 211 LEU A C 1
ATOM 1578 O O . LEU A 1 211 ? 3.566 15.668 5.578 1.00 85.31 211 LEU A O 1
ATOM 1582 N N . ALA A 1 212 ? 4.497 14.280 7.082 1.00 88.25 212 ALA A N 1
ATOM 1583 C CA . ALA A 1 212 ? 5.518 13.767 6.174 1.00 88.25 212 ALA A CA 1
ATOM 1584 C C . ALA A 1 212 ? 4.909 13.048 4.964 1.00 88.25 212 ALA A C 1
ATOM 1586 O O . ALA A 1 21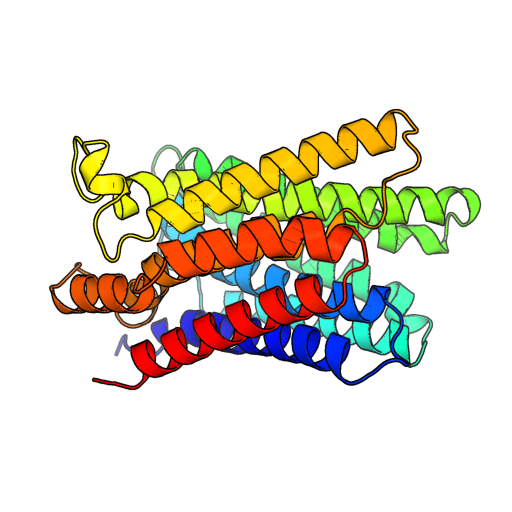2 ? 5.352 13.289 3.850 1.00 88.25 212 ALA A O 1
ATOM 1587 N N . ALA A 1 213 ? 3.858 12.241 5.149 1.00 86.81 213 ALA A N 1
ATOM 1588 C CA . ALA A 1 213 ? 3.156 11.609 4.035 1.00 86.81 213 ALA A CA 1
ATOM 1589 C C . ALA A 1 213 ? 2.561 12.655 3.077 1.00 86.81 213 ALA A C 1
ATOM 1591 O O . ALA A 1 213 ? 2.762 12.572 1.870 1.00 86.81 213 ALA A O 1
ATOM 1592 N N . VAL A 1 214 ? 1.859 13.666 3.598 1.00 86.69 214 VAL A N 1
ATOM 1593 C CA . VAL A 1 214 ? 1.281 14.739 2.771 1.00 86.69 214 VAL A CA 1
ATOM 1594 C C . VAL A 1 214 ? 2.375 15.506 2.025 1.00 86.69 214 VAL A C 1
ATOM 1596 O O . VAL A 1 214 ? 2.233 15.742 0.827 1.00 86.69 214 VAL A O 1
ATOM 1599 N N . ALA A 1 215 ? 3.481 15.836 2.696 1.00 89.56 215 ALA A N 1
ATOM 1600 C CA . ALA A 1 215 ? 4.624 16.497 2.074 1.00 89.56 215 ALA A CA 1
ATOM 1601 C C . ALA A 1 215 ? 5.266 15.624 0.982 1.00 89.56 215 ALA A C 1
ATOM 1603 O O . ALA A 1 215 ? 5.483 16.094 -0.130 1.00 89.56 215 ALA A O 1
ATOM 1604 N N . GLY A 1 216 ? 5.499 14.338 1.254 1.00 88.31 216 GLY A N 1
ATOM 1605 C CA . GLY A 1 216 ? 6.027 13.388 0.277 1.00 88.31 216 GLY A CA 1
ATOM 1606 C C . GLY A 1 216 ? 5.114 13.204 -0.935 1.00 88.31 216 GLY A C 1
ATOM 1607 O O . GLY A 1 216 ? 5.601 13.110 -2.063 1.00 88.31 216 GLY A O 1
ATOM 1608 N N . LEU A 1 217 ? 3.791 13.214 -0.736 1.00 87.00 217 LEU A N 1
ATOM 1609 C CA . LEU A 1 217 ? 2.826 13.173 -1.835 1.00 87.00 217 LEU A CA 1
ATOM 1610 C C . LEU A 1 217 ? 2.893 14.456 -2.665 1.00 87.00 217 LEU A C 1
ATOM 1612 O O . LEU A 1 217 ? 2.936 14.377 -3.889 1.00 87.00 217 LEU A O 1
ATOM 1616 N N . ALA A 1 218 ? 2.945 15.622 -2.016 1.00 88.75 218 ALA A N 1
ATOM 1617 C CA . ALA A 1 218 ? 3.093 16.902 -2.700 1.00 88.75 218 ALA A CA 1
ATOM 1618 C C . ALA A 1 218 ? 4.385 16.940 -3.530 1.00 88.75 218 ALA A C 1
ATOM 1620 O O . ALA A 1 218 ? 4.335 17.279 -4.710 1.00 88.75 218 ALA A O 1
ATOM 1621 N N . PHE A 1 219 ? 5.514 16.498 -2.968 1.00 87.62 219 PHE A N 1
ATOM 1622 C CA . PHE A 1 219 ? 6.767 16.376 -3.713 1.00 87.62 219 PHE A CA 1
ATOM 1623 C C . PHE A 1 219 ? 6.654 15.398 -4.884 1.00 87.62 219 PHE A C 1
ATOM 1625 O O . PHE A 1 219 ? 7.115 15.719 -5.974 1.00 87.62 219 PHE A O 1
ATOM 1632 N N . SER A 1 220 ? 6.000 14.247 -4.701 1.00 86.00 220 SER A N 1
ATOM 1633 C CA . SER A 1 220 ? 5.784 13.270 -5.780 1.00 86.00 220 SER A CA 1
ATOM 1634 C C . SER A 1 220 ? 4.965 13.861 -6.932 1.00 86.00 220 SER A C 1
ATOM 1636 O O . SER A 1 220 ? 5.293 13.646 -8.096 1.00 86.00 220 SER A O 1
ATOM 1638 N N . LEU A 1 221 ? 3.923 14.637 -6.617 1.00 85.94 221 LEU A N 1
ATOM 1639 C CA . LEU A 1 221 ? 3.092 15.314 -7.614 1.00 85.94 221 LEU A CA 1
ATOM 1640 C C . LEU A 1 221 ? 3.866 16.417 -8.342 1.00 85.94 221 LEU A C 1
ATOM 1642 O O . LEU A 1 221 ? 3.832 16.462 -9.568 1.00 85.94 221 LEU A O 1
ATOM 1646 N N . LEU A 1 222 ? 4.595 17.265 -7.610 1.00 86.62 222 LEU A N 1
ATOM 1647 C CA . LEU A 1 222 ? 5.436 18.314 -8.197 1.00 86.62 222 LEU A CA 1
ATOM 1648 C C . LEU A 1 222 ? 6.502 17.720 -9.121 1.00 86.62 222 LEU A C 1
ATOM 1650 O O . LEU A 1 222 ? 6.719 18.224 -10.219 1.00 86.62 222 LEU A O 1
ATOM 1654 N N . HIS A 1 223 ? 7.123 16.617 -8.703 1.00 81.81 223 HIS A N 1
ATOM 1655 C CA . HIS A 1 223 ? 8.112 15.913 -9.506 1.00 81.81 223 HIS A CA 1
ATOM 1656 C C . HIS A 1 223 ? 7.487 15.280 -10.759 1.00 81.81 223 HIS A C 1
ATOM 1658 O O . HIS A 1 223 ? 8.064 15.360 -11.839 1.00 81.81 223 HIS A O 1
ATOM 1664 N N . GLY A 1 224 ? 6.277 14.718 -10.649 1.00 80.31 224 GLY A N 1
ATOM 1665 C CA . GLY A 1 224 ? 5.514 14.220 -11.796 1.00 80.31 224 GLY A CA 1
ATOM 1666 C C . GLY A 1 224 ? 5.139 15.321 -12.796 1.00 80.31 224 GLY A C 1
ATOM 1667 O O . GLY A 1 224 ? 5.266 15.118 -14.002 1.00 80.31 224 GLY A O 1
ATOM 1668 N N . VAL A 1 225 ? 4.743 16.504 -12.313 1.00 83.19 225 VAL A N 1
ATOM 1669 C CA . VAL A 1 225 ? 4.484 17.680 -13.164 1.00 83.19 225 VAL A CA 1
ATOM 1670 C C . VAL A 1 225 ? 5.768 18.134 -13.856 1.00 83.19 225 VAL A C 1
ATOM 1672 O O . VAL A 1 225 ? 5.763 18.318 -15.068 1.00 83.19 225 VAL A O 1
ATOM 1675 N N . ALA A 1 226 ? 6.878 18.255 -13.123 1.00 82.19 226 ALA A N 1
ATOM 1676 C CA . ALA A 1 226 ? 8.172 18.629 -13.694 1.00 82.19 226 ALA A CA 1
ATOM 1677 C C . ALA A 1 226 ? 8.628 17.635 -14.779 1.00 82.19 226 ALA A C 1
ATOM 1679 O O . ALA A 1 226 ? 9.038 18.043 -15.867 1.00 82.19 226 ALA A O 1
ATOM 1680 N N . HIS A 1 227 ? 8.464 16.331 -14.529 1.00 78.69 227 HIS A N 1
ATOM 1681 C CA . HIS A 1 227 ? 8.718 15.292 -15.525 1.00 78.69 227 HIS A CA 1
ATOM 1682 C C . HIS A 1 227 ? 7.846 15.465 -16.778 1.00 78.69 227 HIS A C 1
ATOM 1684 O O . HIS A 1 227 ? 8.368 15.424 -17.889 1.00 78.69 227 HIS A O 1
ATOM 1690 N N . GLY A 1 228 ? 6.545 15.730 -16.612 1.00 76.94 228 GLY A N 1
ATOM 1691 C CA . GLY A 1 228 ? 5.631 16.006 -17.726 1.00 76.94 228 GLY A CA 1
ATOM 1692 C C . GLY A 1 228 ? 5.982 17.266 -18.528 1.00 76.94 228 GLY A C 1
ATOM 169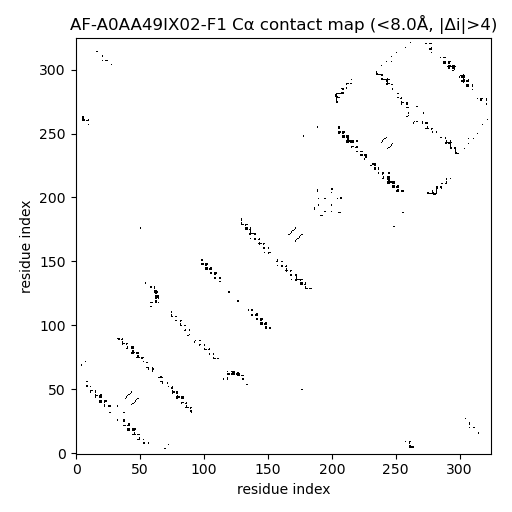3 O O . GLY A 1 228 ? 5.681 17.333 -19.715 1.00 76.94 228 GLY A O 1
ATOM 1694 N N . LEU A 1 229 ? 6.661 18.235 -17.909 1.00 84.06 229 LEU A N 1
ATOM 1695 C CA . LEU A 1 229 ? 7.182 19.444 -18.558 1.00 84.06 229 LEU A CA 1
ATOM 1696 C C . LEU A 1 229 ? 8.561 19.239 -19.214 1.00 84.06 229 LEU A C 1
ATOM 1698 O O . LEU A 1 229 ? 9.135 20.190 -19.740 1.00 84.06 229 LEU A O 1
ATOM 1702 N N . GLY A 1 230 ? 9.105 18.018 -19.196 1.00 77.00 230 GLY A N 1
ATOM 1703 C CA . GLY A 1 230 ? 10.351 17.674 -19.881 1.00 77.00 230 GLY A CA 1
ATOM 1704 C C . GLY A 1 230 ? 11.629 18.035 -19.121 1.00 77.00 230 GLY A C 1
ATOM 1705 O O . GLY A 1 230 ? 12.700 18.042 -19.724 1.00 77.00 230 GLY A O 1
ATOM 1706 N N . THR A 1 231 ? 11.569 18.323 -17.812 1.00 74.56 231 THR A N 1
ATOM 1707 C CA . THR A 1 231 ? 12.786 18.647 -17.047 1.00 74.56 231 THR A CA 1
ATOM 1708 C C . THR A 1 231 ? 13.717 17.425 -16.947 1.00 74.56 231 THR A C 1
ATOM 1710 O O . THR A 1 231 ? 13.297 16.392 -16.404 1.00 74.56 231 THR A O 1
ATOM 1713 N N . PRO A 1 232 ? 14.985 17.518 -17.402 1.00 55.22 232 PRO A N 1
ATOM 1714 C CA . PRO A 1 232 ? 15.960 16.436 -17.309 1.00 55.22 232 PRO A CA 1
ATOM 1715 C C . PRO A 1 232 ? 16.478 16.327 -15.869 1.00 55.22 232 PRO A C 1
ATOM 1717 O O . PRO A 1 232 ? 17.520 16.851 -15.493 1.00 55.22 232 PRO A O 1
ATOM 1720 N N . GLY A 1 233 ? 15.680 15.671 -15.034 1.00 52.06 233 GLY A N 1
ATOM 1721 C CA . GLY A 1 233 ? 15.950 15.443 -13.614 1.00 52.06 233 GLY A CA 1
ATOM 1722 C C . GLY A 1 233 ? 15.009 14.424 -12.969 1.00 52.06 233 GLY A C 1
ATOM 1723 O O . GLY A 1 233 ? 15.141 14.158 -11.778 1.00 52.06 233 GLY A O 1
ATOM 1724 N N . GLY A 1 234 ? 14.095 13.832 -13.750 1.00 51.38 234 GLY A N 1
ATOM 1725 C CA . GLY A 1 234 ? 13.158 12.781 -13.342 1.00 51.38 234 GLY A CA 1
ATOM 1726 C C . GLY A 1 234 ? 13.829 11.433 -13.086 1.00 51.38 234 GLY A C 1
ATOM 1727 O O . GLY A 1 234 ? 13.405 10.426 -13.646 1.00 51.38 234 GLY A O 1
ATOM 1728 N N . ARG A 1 235 ? 14.919 11.416 -12.314 1.00 56.00 235 ARG A N 1
ATOM 1729 C CA . ARG A 1 235 ? 15.542 10.190 -11.817 1.00 56.00 235 ARG A CA 1
ATOM 1730 C C . ARG A 1 235 ? 14.548 9.604 -10.806 1.00 56.00 235 ARG A C 1
ATOM 1732 O O . ARG A 1 235 ? 14.359 10.153 -9.733 1.00 56.00 235 ARG A O 1
ATOM 1739 N N . ASP A 1 236 ? 13.790 8.611 -11.257 1.00 69.25 236 ASP A N 1
ATOM 1740 C CA . ASP A 1 236 ? 12.777 7.825 -10.547 1.00 69.25 236 ASP A CA 1
ATOM 1741 C C . ASP A 1 236 ? 11.908 8.549 -9.493 1.00 69.25 236 ASP A C 1
ATOM 1743 O O . ASP A 1 236 ? 12.261 8.708 -8.326 1.00 69.25 236 ASP A O 1
ATOM 1747 N N . ALA A 1 237 ? 10.655 8.850 -9.857 1.00 77.88 237 ALA A N 1
ATOM 1748 C CA . ALA A 1 237 ? 9.629 9.302 -8.905 1.00 77.88 237 ALA A CA 1
ATOM 1749 C C . ALA A 1 237 ? 9.179 8.197 -7.921 1.00 77.88 237 ALA A C 1
ATOM 1751 O O . ALA A 1 237 ? 8.524 8.473 -6.912 1.00 77.88 237 ALA A O 1
ATOM 1752 N N . LEU A 1 238 ? 9.509 6.934 -8.210 1.00 80.69 238 LEU A N 1
ATOM 1753 C CA . LEU A 1 238 ? 9.051 5.770 -7.452 1.00 80.69 238 LEU A CA 1
ATOM 1754 C C . LEU A 1 238 ? 9.596 5.728 -6.011 1.00 80.69 238 LEU A C 1
ATOM 1756 O O . LEU A 1 238 ? 8.783 5.586 -5.098 1.00 80.69 238 LEU A O 1
ATOM 1760 N N . PRO A 1 239 ? 10.905 5.908 -5.747 1.00 82.44 239 PRO A N 1
ATOM 1761 C CA . PRO A 1 239 ? 11.431 6.044 -4.390 1.00 82.44 239 PRO A CA 1
ATOM 1762 C C . PRO A 1 239 ? 10.850 7.232 -3.625 1.00 82.44 239 PRO A C 1
ATOM 1764 O O . PRO A 1 239 ? 10.553 7.098 -2.438 1.00 82.44 239 PRO A O 1
ATOM 1767 N N . LEU A 1 240 ? 10.630 8.371 -4.290 1.00 85.81 240 LEU A N 1
ATOM 1768 C CA . LEU A 1 240 ? 10.008 9.538 -3.663 1.00 85.81 240 LEU A CA 1
ATOM 1769 C C . LEU A 1 240 ? 8.587 9.209 -3.182 1.00 85.81 240 LEU A C 1
ATOM 1771 O O . LEU A 1 240 ? 8.236 9.504 -2.038 1.00 85.81 240 LEU A O 1
ATOM 1775 N N . PHE A 1 241 ? 7.806 8.514 -4.011 1.00 85.56 241 PHE A N 1
ATOM 1776 C CA . PHE A 1 241 ? 6.473 8.044 -3.648 1.00 85.56 241 PHE A CA 1
ATOM 1777 C C . PHE A 1 241 ? 6.511 6.955 -2.563 1.00 85.56 241 PHE A C 1
ATOM 1779 O O . PHE A 1 241 ? 5.786 7.025 -1.571 1.00 85.56 241 PHE A O 1
ATOM 1786 N N . ALA A 1 242 ? 7.355 5.937 -2.714 1.00 83.88 242 ALA A N 1
ATOM 1787 C CA . ALA A 1 242 ? 7.394 4.798 -1.804 1.00 83.88 242 ALA A CA 1
ATOM 1788 C C . ALA A 1 242 ? 7.959 5.177 -0.424 1.00 83.88 242 ALA A C 1
ATOM 1790 O O . ALA A 1 242 ? 7.331 4.916 0.604 1.00 83.88 242 ALA A O 1
ATOM 1791 N N . ILE A 1 243 ? 9.126 5.820 -0.389 1.00 86.62 243 ILE A N 1
ATOM 1792 C CA . ILE A 1 243 ? 9.837 6.152 0.850 1.00 86.62 243 ILE A CA 1
ATOM 1793 C C . ILE A 1 243 ? 9.318 7.463 1.440 1.00 86.62 243 ILE A C 1
ATOM 1795 O O . ILE A 1 243 ? 9.071 7.530 2.641 1.00 86.62 243 ILE A O 1
ATOM 1799 N N . GLY A 1 244 ? 9.122 8.491 0.612 1.00 85.31 244 GLY A N 1
ATOM 1800 C CA . GLY A 1 244 ? 8.709 9.819 1.072 1.00 85.31 244 GLY A CA 1
ATOM 1801 C C . GLY A 1 244 ? 7.220 9.928 1.408 1.00 85.31 244 GLY A C 1
ATOM 1802 O O . GLY A 1 244 ? 6.859 10.690 2.300 1.00 85.31 244 GLY A O 1
ATOM 1803 N N . PHE A 1 245 ? 6.347 9.165 0.741 1.00 86.38 245 PHE A N 1
ATOM 1804 C CA . PHE A 1 245 ? 4.897 9.205 0.973 1.00 86.38 245 PHE A CA 1
ATOM 1805 C C . PHE A 1 245 ? 4.350 7.934 1.634 1.00 86.38 245 PHE A C 1
ATOM 1807 O O . PHE A 1 245 ? 3.736 8.008 2.705 1.00 86.38 245 PHE A O 1
ATOM 1814 N N . LEU A 1 246 ? 4.555 6.769 1.015 1.00 83.44 246 LEU A N 1
ATOM 1815 C CA . LEU A 1 246 ? 3.869 5.541 1.412 1.00 83.44 246 LEU A CA 1
ATOM 1816 C C . LEU A 1 246 ? 4.358 5.012 2.768 1.00 83.44 246 LEU A C 1
ATOM 1818 O O . LEU A 1 246 ? 3.530 4.682 3.616 1.00 83.44 246 LEU A O 1
ATOM 1822 N N . LEU A 1 247 ? 5.671 4.965 3.017 1.00 83.88 247 LEU A N 1
ATOM 1823 C CA . LEU A 1 247 ? 6.215 4.496 4.300 1.00 83.88 247 LEU A CA 1
ATOM 1824 C C . LEU A 1 247 ? 5.774 5.361 5.502 1.00 83.88 247 LEU A C 1
ATOM 1826 O O . LEU A 1 247 ? 5.348 4.778 6.509 1.00 83.88 247 LEU A O 1
ATOM 1830 N N . PRO A 1 248 ? 5.797 6.710 5.445 1.00 85.94 248 PRO A N 1
ATOM 1831 C CA . PRO A 1 248 ? 5.230 7.549 6.498 1.00 85.94 248 PRO A CA 1
ATOM 1832 C C . PRO A 1 248 ? 3.740 7.296 6.711 1.00 85.94 248 PRO A C 1
ATOM 1834 O O . PRO A 1 248 ? 3.303 7.118 7.852 1.00 85.94 248 PRO A O 1
ATOM 1837 N N . LEU A 1 249 ? 2.970 7.207 5.622 1.00 82.56 249 LEU A N 1
ATOM 1838 C CA . LEU A 1 249 ? 1.534 6.956 5.683 1.00 82.56 249 LEU A CA 1
ATOM 1839 C C . LEU A 1 249 ? 1.232 5.623 6.377 1.00 82.56 249 LEU A C 1
ATOM 1841 O O . LEU A 1 249 ? 0.429 5.581 7.312 1.00 82.56 249 LEU A O 1
ATOM 1845 N N . VAL A 1 250 ? 1.889 4.545 5.945 1.00 79.06 250 VAL A N 1
ATOM 1846 C CA . VAL A 1 250 ? 1.726 3.203 6.517 1.00 79.06 250 VAL A CA 1
ATOM 1847 C C . VAL A 1 250 ? 2.156 3.199 7.981 1.00 79.06 250 VAL A C 1
ATOM 1849 O O . VAL A 1 250 ? 1.425 2.678 8.820 1.00 79.06 250 VAL A O 1
ATOM 1852 N N . SER A 1 251 ? 3.272 3.847 8.323 1.00 81.44 251 SER A N 1
ATOM 1853 C CA . SER A 1 251 ? 3.736 3.967 9.712 1.00 81.44 251 SER A CA 1
ATOM 1854 C C . SER A 1 251 ? 2.696 4.643 10.611 1.00 81.44 251 SER A C 1
ATOM 1856 O O . SER A 1 251 ? 2.408 4.157 11.709 1.00 81.44 251 SER A O 1
ATOM 1858 N N . GLY A 1 252 ? 2.104 5.747 10.147 1.00 80.50 252 GLY A N 1
ATOM 1859 C CA . GLY A 1 252 ? 1.062 6.468 10.878 1.00 80.50 252 GLY A CA 1
ATOM 1860 C C . GLY A 1 252 ? -0.236 5.665 10.997 1.00 80.50 252 GLY A C 1
ATOM 1861 O O . GLY A 1 252 ? -0.815 5.581 12.083 1.00 80.50 252 GLY A O 1
ATOM 1862 N N . ALA A 1 253 ? -0.668 5.024 9.908 1.00 78.25 253 ALA A N 1
ATOM 1863 C CA . ALA A 1 253 ? -1.873 4.201 9.875 1.00 78.25 253 ALA A CA 1
ATOM 1864 C C . ALA A 1 253 ? -1.753 2.977 10.794 1.00 78.25 253 ALA A C 1
ATOM 1866 O O . ALA A 1 253 ? -2.641 2.727 11.611 1.00 78.25 253 ALA A O 1
ATOM 1867 N N . VAL A 1 254 ? -0.632 2.252 10.733 1.00 79.75 254 VAL A N 1
ATOM 1868 C CA . VAL A 1 254 ? -0.347 1.100 11.601 1.00 79.75 254 VAL A CA 1
ATOM 1869 C C . VAL A 1 254 ? -0.395 1.498 13.071 1.00 79.75 254 VAL A C 1
ATOM 1871 O O . VAL A 1 254 ? -1.008 0.787 13.868 1.00 79.75 254 VAL A O 1
ATOM 1874 N N . ALA A 1 255 ? 0.183 2.648 13.436 1.00 81.62 255 ALA A N 1
ATOM 1875 C CA . ALA A 1 255 ? 0.165 3.112 14.820 1.00 81.62 255 ALA A CA 1
ATOM 1876 C C . ALA A 1 255 ? -1.258 3.268 15.377 1.00 81.62 255 ALA A C 1
ATOM 1878 O O . ALA A 1 255 ? -1.466 3.076 16.572 1.00 81.62 255 ALA A O 1
ATOM 1879 N N . GLN A 1 256 ? -2.235 3.568 14.519 1.00 79.56 256 GLN A N 1
ATOM 1880 C CA . GLN A 1 256 ? -3.630 3.784 14.900 1.00 79.56 256 GLN A CA 1
ATOM 1881 C C . GLN A 1 256 ? -4.490 2.524 14.801 1.00 79.56 256 GLN A C 1
ATOM 1883 O O . GLN A 1 256 ? -5.321 2.280 15.683 1.00 79.56 256 GLN A O 1
ATOM 1888 N N . LEU A 1 257 ? -4.284 1.733 13.748 1.00 77.56 257 LEU A N 1
ATOM 1889 C CA . LEU A 1 257 ? -5.137 0.602 13.390 1.00 77.56 257 LEU A CA 1
ATOM 1890 C C . LEU A 1 257 ? -4.706 -0.708 14.032 1.00 77.56 257 LEU A C 1
ATOM 1892 O O . LEU A 1 257 ? -5.570 -1.491 14.423 1.00 77.56 257 LEU A O 1
ATOM 1896 N N . LEU A 1 258 ? -3.401 -0.936 14.202 1.00 80.44 258 LEU A N 1
ATOM 1897 C CA . LEU A 1 258 ? -2.901 -2.201 14.733 1.00 80.44 258 LEU A CA 1
ATOM 1898 C C . LEU A 1 258 ? -3.497 -2.543 16.111 1.00 80.44 258 LEU A C 1
ATOM 1900 O O . LEU A 1 258 ? -3.953 -3.674 16.272 1.00 80.44 258 LEU A O 1
ATOM 1904 N N . PRO A 1 259 ? -3.594 -1.617 17.090 1.00 83.75 259 PRO A N 1
ATOM 1905 C CA . PRO A 1 259 ? -4.229 -1.929 18.371 1.00 83.75 259 PRO A CA 1
ATOM 1906 C C . PRO A 1 259 ? -5.698 -2.342 18.214 1.00 83.75 259 PRO A C 1
ATOM 1908 O O . PRO A 1 259 ? -6.136 -3.302 18.842 1.00 83.75 259 PRO A O 1
ATOM 1911 N N . VAL A 1 260 ? -6.438 -1.658 17.337 1.00 78.81 260 VAL A N 1
ATOM 1912 C CA . VAL A 1 260 ? -7.861 -1.927 17.079 1.00 78.81 260 VAL A CA 1
ATOM 1913 C C . VAL A 1 260 ? -8.049 -3.278 16.390 1.00 78.81 260 VAL A C 1
ATOM 1915 O O . VAL A 1 260 ? -9.005 -3.984 16.685 1.00 78.81 260 VAL A O 1
ATOM 1918 N N . TRP A 1 261 ? -7.129 -3.675 15.510 1.00 77.38 261 TRP A N 1
ATOM 1919 C CA . TRP A 1 261 ? -7.150 -4.996 14.880 1.00 77.38 261 TRP A CA 1
ATOM 1920 C C . TRP A 1 261 ? -6.789 -6.117 15.853 1.00 77.38 261 TRP A C 1
ATOM 1922 O O . TRP A 1 261 ? -7.401 -7.181 15.812 1.00 77.38 261 TRP A O 1
ATOM 1932 N N . LEU A 1 262 ? -5.820 -5.885 16.741 1.00 78.94 262 LEU A N 1
ATOM 1933 C CA . LEU A 1 262 ? -5.403 -6.867 17.743 1.00 78.94 262 LEU A CA 1
ATOM 1934 C C . LEU A 1 262 ? -6.479 -7.104 18.810 1.00 78.94 262 LEU A C 1
ATOM 1936 O O . LEU A 1 262 ? -6.661 -8.241 19.249 1.00 78.94 262 LEU A O 1
ATOM 1940 N N . ARG A 1 263 ? -7.187 -6.051 19.240 1.00 81.50 263 ARG A N 1
ATOM 1941 C CA . ARG A 1 263 ? -8.296 -6.146 20.202 1.00 81.50 263 ARG A CA 1
ATOM 1942 C C . ARG A 1 263 ? -9.489 -5.298 19.750 1.00 81.50 263 ARG A C 1
ATOM 1944 O O . ARG A 1 263 ? -9.663 -4.191 20.245 1.00 81.50 263 ARG A O 1
ATOM 1951 N N . PRO A 1 264 ? -10.342 -5.806 18.847 1.00 76.88 264 PRO A N 1
ATOM 1952 C CA . PRO A 1 264 ? -11.511 -5.056 18.403 1.00 76.88 264 PRO A CA 1
ATOM 1953 C C . PRO A 1 264 ? -12.475 -4.773 19.557 1.00 76.88 264 PRO A C 1
ATOM 1955 O O . PRO A 1 264 ? -12.711 -5.641 20.397 1.00 76.88 264 PRO A O 1
ATOM 1958 N N . GLY A 1 265 ? -13.058 -3.574 19.576 1.00 75.12 265 GLY A N 1
ATOM 1959 C CA . GLY A 1 265 ? -14.048 -3.174 20.575 1.00 75.12 265 GLY A CA 1
ATOM 1960 C C . GLY A 1 265 ? -13.814 -1.775 21.139 1.00 75.12 265 GLY A C 1
ATOM 1961 O O . GLY A 1 265 ? -13.214 -0.908 20.495 1.00 75.12 265 GLY A O 1
ATOM 1962 N N . ILE A 1 266 ? -14.334 -1.560 22.350 1.00 77.81 266 ILE A N 1
ATOM 1963 C CA . ILE A 1 266 ? -14.260 -0.282 23.063 1.00 77.81 266 ILE A CA 1
ATOM 1964 C C . ILE A 1 266 ? -12.794 0.102 23.286 1.00 77.81 266 ILE A C 1
ATOM 1966 O O . ILE A 1 266 ? -11.956 -0.720 23.661 1.00 77.81 266 ILE A O 1
ATOM 1970 N N . GLN A 1 267 ? -12.489 1.375 23.047 1.00 81.44 267 GLN A N 1
ATOM 1971 C CA . GLN A 1 267 ? -11.148 1.915 23.221 1.00 81.44 267 GLN A CA 1
ATOM 1972 C C . GLN A 1 267 ? -10.820 2.033 24.710 1.00 81.44 267 GLN A C 1
ATOM 1974 O O . GLN A 1 267 ? -11.413 2.823 25.435 1.00 81.44 267 GLN A O 1
ATOM 1979 N N . THR A 1 268 ? -9.862 1.228 25.152 1.00 87.31 268 THR A N 1
ATOM 1980 C CA . THR A 1 268 ? -9.389 1.156 26.543 1.00 87.31 268 THR A CA 1
ATOM 1981 C C . THR A 1 268 ? -8.007 1.785 26.701 1.00 87.31 268 THR A C 1
ATOM 1983 O O . THR A 1 268 ? -7.337 2.114 25.718 1.00 87.31 268 THR A O 1
ATOM 1986 N N . GLU A 1 269 ? -7.522 1.877 27.940 1.00 87.25 269 GLU A N 1
ATOM 1987 C CA . GLU A 1 269 ? -6.152 2.317 28.230 1.00 87.25 269 GLU A CA 1
ATOM 1988 C C . GLU A 1 269 ? -5.093 1.482 27.500 1.00 87.25 269 GLU A C 1
ATOM 1990 O O . GLU A 1 269 ? -4.098 2.011 27.008 1.00 87.25 269 GLU A O 1
ATOM 1995 N N . TRP A 1 270 ? -5.355 0.184 27.317 1.00 88.00 270 TRP A N 1
ATOM 1996 C CA . TRP A 1 270 ? -4.489 -0.684 26.524 1.00 88.00 270 TRP A CA 1
ATOM 1997 C C . TRP A 1 270 ? -4.317 -0.161 25.089 1.00 88.00 270 TRP A C 1
ATOM 1999 O O . TRP A 1 270 ? -3.196 -0.110 24.587 1.00 88.00 270 TRP A O 1
ATOM 2009 N N . HIS A 1 271 ? -5.392 0.302 24.443 1.00 86.12 271 HIS A N 1
ATOM 2010 C CA . HIS A 1 271 ? -5.321 0.860 23.091 1.00 86.12 271 HIS A CA 1
ATOM 2011 C C . HIS A 1 271 ? -4.495 2.146 23.060 1.00 86.12 271 HIS A C 1
ATOM 2013 O O . HIS A 1 271 ? -3.620 2.290 22.204 1.00 86.12 271 HIS A O 1
ATOM 2019 N N . ARG A 1 272 ? -4.731 3.057 24.016 1.00 84.56 272 ARG A N 1
ATOM 2020 C CA . ARG A 1 272 ? -3.991 4.325 24.131 1.00 84.56 272 ARG A CA 1
ATOM 2021 C C . ARG A 1 272 ? -2.496 4.084 24.330 1.00 84.56 272 ARG A C 1
ATOM 2023 O O . ARG A 1 272 ? -1.680 4.637 23.591 1.00 84.56 272 ARG A O 1
ATOM 2030 N N . SER A 1 273 ? -2.144 3.184 25.245 1.00 87.38 273 SER A N 1
ATOM 2031 C CA . SER A 1 273 ? -0.758 2.796 25.511 1.00 87.38 273 SER A CA 1
ATOM 2032 C C . SER A 1 273 ? -0.074 2.204 24.271 1.00 87.38 273 SER A C 1
ATOM 2034 O O . SER A 1 273 ? 1.047 2.591 23.932 1.00 87.38 273 SER A O 1
ATOM 2036 N N . ARG A 1 274 ? -0.754 1.318 23.527 1.00 87.50 274 ARG A N 1
ATOM 2037 C CA . ARG A 1 274 ? -0.195 0.716 22.303 1.00 87.50 274 ARG A CA 1
ATOM 2038 C C . ARG A 1 274 ? -0.013 1.735 21.182 1.00 87.50 274 ARG A C 1
ATOM 2040 O O . ARG A 1 274 ? 1.045 1.722 20.558 1.00 87.50 274 ARG A O 1
ATOM 2047 N N . ARG A 1 275 ? -0.972 2.644 20.968 1.00 86.38 275 ARG A N 1
ATOM 2048 C CA . ARG A 1 275 ? -0.822 3.755 20.008 1.00 86.38 275 ARG A CA 1
ATOM 2049 C C . ARG A 1 275 ? 0.380 4.625 20.355 1.00 86.38 275 ARG A C 1
ATOM 2051 O O . ARG A 1 275 ? 1.207 4.879 19.490 1.00 86.38 275 ARG A O 1
ATOM 2058 N N . SER A 1 276 ? 0.516 5.002 21.625 1.00 85.06 276 SER A N 1
ATOM 2059 C CA . SER A 1 276 ? 1.638 5.805 22.124 1.00 85.06 276 SER A CA 1
ATOM 2060 C C . SER A 1 276 ? 2.990 5.108 21.907 1.00 85.06 276 SER A C 1
ATOM 2062 O O . SER A 1 276 ? 3.953 5.722 21.450 1.00 85.06 276 SER A O 1
ATOM 2064 N N . ARG A 1 277 ? 3.072 3.792 22.142 1.00 87.25 277 ARG A N 1
ATOM 2065 C CA . ARG A 1 277 ? 4.287 3.004 21.866 1.00 87.25 277 ARG A CA 1
ATOM 2066 C C . ARG A 1 277 ? 4.592 2.900 20.373 1.00 87.25 277 ARG A C 1
ATOM 2068 O O . ARG A 1 277 ? 5.734 3.099 19.978 1.00 87.25 277 ARG A O 1
ATOM 2075 N N . LEU A 1 278 ? 3.588 2.626 19.543 1.00 85.69 278 LEU A N 1
ATOM 2076 C CA . LEU A 1 278 ? 3.757 2.533 18.090 1.00 85.69 278 LEU A CA 1
ATOM 2077 C C . LEU A 1 278 ? 4.076 3.884 17.448 1.00 85.69 278 LEU A C 1
ATOM 2079 O O . LEU A 1 278 ? 4.763 3.920 16.434 1.00 85.69 278 LEU A O 1
ATOM 2083 N N . ALA A 1 279 ? 3.606 4.985 18.030 1.00 86.31 279 ALA A N 1
ATOM 2084 C CA . ALA A 1 279 ? 3.925 6.349 17.624 1.00 86.31 279 ALA A CA 1
ATOM 2085 C C . ALA A 1 279 ? 5.167 6.909 18.341 1.00 86.31 279 ALA A C 1
ATOM 2087 O O . ALA A 1 279 ? 5.547 8.062 18.114 1.00 86.31 279 ALA A O 1
ATOM 2088 N N . ALA A 1 280 ? 5.847 6.111 19.175 1.00 85.38 280 ALA A N 1
ATOM 2089 C CA . ALA A 1 280 ? 7.128 6.507 19.736 1.00 85.38 280 ALA A CA 1
ATOM 2090 C C . ALA A 1 280 ? 8.087 6.857 18.592 1.00 85.38 280 ALA A C 1
ATOM 2092 O O . ALA A 1 280 ? 8.129 6.182 17.559 1.00 85.38 280 ALA A O 1
ATOM 2093 N N . PHE A 1 281 ? 8.793 7.977 18.751 1.00 87.12 281 PHE A N 1
ATOM 2094 C CA . PHE A 1 281 ? 9.713 8.507 17.743 1.00 87.12 281 PHE A CA 1
ATOM 2095 C C . PHE A 1 281 ? 9.092 8.722 16.349 1.00 87.12 281 PHE A C 1
ATOM 2097 O O . PHE A 1 281 ? 9.801 8.719 15.345 1.00 87.12 281 PHE A O 1
ATOM 2104 N N . ALA A 1 282 ? 7.772 8.932 16.258 1.00 86.81 282 ALA A N 1
ATOM 2105 C CA . ALA A 1 282 ? 7.110 9.251 14.991 1.00 86.81 282 ALA A CA 1
ATOM 2106 C C . ALA A 1 282 ? 7.741 10.472 14.301 1.00 86.81 282 ALA A C 1
ATOM 2108 O O . ALA A 1 282 ? 7.913 10.449 13.091 1.00 86.81 282 ALA A O 1
ATOM 2109 N N . ARG A 1 283 ? 8.166 11.491 15.068 1.00 89.44 283 ARG A N 1
ATOM 2110 C CA . ARG A 1 283 ? 8.904 12.660 14.549 1.00 89.44 283 ARG A CA 1
ATOM 2111 C C . ARG A 1 283 ? 10.219 12.271 13.875 1.00 89.44 283 ARG A C 1
ATOM 2113 O O . ARG A 1 283 ? 10.469 12.683 12.752 1.00 89.44 283 ARG A O 1
ATOM 2120 N N . THR A 1 284 ? 11.027 11.450 14.540 1.00 90.62 284 THR A N 1
ATOM 2121 C CA . THR A 1 284 ? 12.314 10.985 14.010 1.00 90.62 284 THR A CA 1
ATOM 2122 C C . THR A 1 284 ? 12.114 10.174 12.735 1.00 90.62 284 THR A C 1
ATOM 2124 O O . THR A 1 284 ? 12.758 10.451 11.732 1.00 90.62 284 THR A O 1
ATOM 2127 N N . ARG A 1 285 ? 11.165 9.226 12.734 1.00 90.19 285 ARG A N 1
ATOM 2128 C CA . ARG A 1 285 ? 10.825 8.456 11.526 1.00 90.19 285 ARG A CA 1
ATOM 2129 C C . ARG A 1 285 ? 10.327 9.343 10.395 1.00 90.19 285 ARG A C 1
ATOM 2131 O O . ARG A 1 285 ? 10.757 9.161 9.266 1.00 90.19 285 ARG A O 1
ATOM 2138 N N . ALA A 1 286 ? 9.449 10.297 10.697 1.00 90.81 286 ALA A N 1
ATOM 2139 C CA . ALA A 1 286 ? 8.924 11.239 9.717 1.00 90.81 286 ALA A CA 1
ATOM 2140 C C . ALA A 1 286 ? 10.050 12.041 9.051 1.00 90.81 286 ALA A C 1
ATOM 2142 O O . ALA A 1 286 ? 10.097 12.099 7.829 1.00 90.81 286 ALA A O 1
ATOM 2143 N N . ALA A 1 287 ? 10.983 12.588 9.837 1.00 92.88 287 ALA A N 1
ATOM 2144 C CA . ALA A 1 287 ? 12.127 13.334 9.315 1.00 92.88 287 ALA A CA 1
ATOM 2145 C C . ALA A 1 287 ? 13.052 12.454 8.458 1.00 92.88 287 ALA A C 1
ATOM 2147 O O . ALA A 1 287 ? 13.404 12.842 7.347 1.00 92.88 287 ALA A O 1
ATOM 2148 N N . LEU A 1 288 ? 13.393 11.253 8.944 1.00 92.69 288 LEU A N 1
ATOM 2149 C CA . LEU A 1 288 ? 14.233 10.303 8.210 1.00 92.69 288 LEU A CA 1
ATOM 2150 C C . LEU A 1 288 ? 13.613 9.919 6.864 1.00 92.69 288 LEU A C 1
ATOM 2152 O O . LEU A 1 288 ? 14.290 9.977 5.847 1.00 92.69 288 LEU A O 1
ATOM 2156 N N . LEU A 1 289 ? 12.327 9.566 6.845 1.00 90.19 289 LEU A N 1
ATOM 2157 C CA . LEU A 1 289 ? 11.627 9.146 5.630 1.00 90.19 289 LEU A CA 1
ATOM 2158 C C . LEU A 1 289 ? 11.431 10.301 4.638 1.00 90.19 289 LEU A C 1
ATOM 2160 O O . LEU A 1 289 ? 11.611 10.111 3.435 1.00 90.19 289 LEU A O 1
ATOM 2164 N N . LEU A 1 290 ? 11.118 11.502 5.136 1.00 92.06 290 LEU A N 1
ATOM 2165 C CA . LEU A 1 290 ? 10.954 12.692 4.301 1.00 92.06 290 LEU A CA 1
ATOM 2166 C C . LEU A 1 290 ? 12.273 13.112 3.636 1.00 92.06 290 LEU A C 1
ATOM 2168 O O . LEU A 1 290 ? 12.249 13.565 2.498 1.00 92.06 290 LEU A O 1
ATOM 2172 N N . ALA A 1 291 ? 13.413 12.926 4.310 1.00 92.81 291 ALA A N 1
ATOM 2173 C CA . ALA A 1 291 ? 14.737 13.154 3.729 1.00 92.81 291 ALA A CA 1
ATOM 2174 C C . ALA A 1 291 ? 15.184 12.006 2.803 1.00 92.81 291 ALA A C 1
ATOM 2176 O O . ALA A 1 291 ? 15.780 12.242 1.753 1.00 92.81 291 ALA A O 1
ATOM 2177 N N . ALA A 1 292 ? 14.877 10.760 3.167 1.00 89.69 292 ALA A N 1
ATOM 2178 C CA . ALA A 1 292 ? 15.286 9.574 2.423 1.00 89.69 292 ALA A CA 1
ATOM 2179 C C . ALA A 1 292 ? 14.643 9.475 1.035 1.00 89.69 292 ALA A C 1
ATOM 2181 O O . ALA A 1 292 ? 15.313 9.053 0.097 1.00 89.69 292 ALA A O 1
ATOM 2182 N N . GLY A 1 293 ? 13.377 9.884 0.885 1.00 87.56 293 GLY A N 1
ATOM 2183 C CA . GLY A 1 293 ? 12.668 9.855 -0.400 1.00 87.56 293 GLY A CA 1
ATOM 2184 C C . GLY A 1 293 ? 13.391 10.631 -1.513 1.00 87.56 293 GLY A C 1
ATOM 2185 O O . GLY A 1 293 ? 13.736 10.025 -2.527 1.00 87.56 293 GLY A O 1
ATOM 2186 N N . PRO A 1 294 ? 13.675 11.935 -1.331 1.00 88.69 294 PRO A N 1
ATOM 2187 C CA . PRO A 1 294 ? 14.449 12.728 -2.286 1.00 88.69 294 PRO A CA 1
ATOM 2188 C C . PRO A 1 294 ? 15.865 12.192 -2.529 1.00 88.69 294 PRO A C 1
ATOM 2190 O O . PRO A 1 294 ? 16.310 12.159 -3.673 1.00 88.69 294 PRO A O 1
ATOM 2193 N N . LEU A 1 295 ? 16.564 11.729 -1.483 1.00 88.50 295 LEU A N 1
ATOM 2194 C CA . LEU A 1 295 ? 17.902 11.141 -1.628 1.00 88.50 295 LEU A CA 1
ATOM 2195 C C . LEU A 1 295 ? 17.876 9.877 -2.498 1.00 88.50 295 LEU A C 1
ATOM 2197 O O . LEU A 1 295 ? 18.720 9.715 -3.377 1.00 88.50 295 LEU A O 1
ATOM 2201 N N . ALA A 1 296 ? 16.901 8.995 -2.277 1.00 85.19 296 ALA A N 1
ATOM 2202 C CA . ALA A 1 296 ? 16.742 7.770 -3.050 1.00 85.19 296 ALA A CA 1
ATOM 2203 C C . ALA A 1 296 ? 16.338 8.058 -4.505 1.00 85.19 296 ALA A C 1
ATOM 2205 O O . ALA A 1 296 ? 16.882 7.440 -5.416 1.00 85.19 296 ALA A O 1
ATOM 2206 N N . ALA A 1 297 ? 15.452 9.036 -4.734 1.00 82.88 297 ALA A N 1
ATOM 2207 C CA . ALA A 1 297 ? 15.096 9.497 -6.080 1.00 82.88 297 ALA A CA 1
ATOM 2208 C C . ALA A 1 297 ? 16.312 10.082 -6.824 1.00 82.88 297 ALA A C 1
ATOM 2210 O O . ALA A 1 297 ? 16.528 9.818 -8.000 1.00 82.88 297 ALA A O 1
ATOM 2211 N N . ALA A 1 298 ? 17.210 10.775 -6.118 1.00 84.62 298 ALA A N 1
ATOM 2212 C CA . ALA A 1 298 ? 18.477 11.234 -6.687 1.00 84.62 298 ALA A CA 1
ATOM 2213 C C . ALA A 1 298 ? 19.482 10.098 -7.004 1.00 84.62 298 ALA A C 1
ATOM 2215 O O . ALA A 1 298 ? 20.574 10.381 -7.496 1.00 84.62 298 ALA A O 1
ATOM 2216 N N . GLY A 1 299 ? 19.134 8.831 -6.740 1.00 80.50 299 GLY A N 1
ATOM 2217 C CA . GLY A 1 299 ? 19.979 7.657 -6.977 1.00 80.50 299 GLY A CA 1
ATOM 2218 C C . GLY A 1 299 ? 20.907 7.303 -5.811 1.00 80.50 299 GLY A C 1
ATOM 2219 O O . GLY A 1 299 ? 21.784 6.457 -5.960 1.00 80.50 299 GLY A O 1
ATOM 2220 N N . SER A 1 300 ? 20.748 7.930 -4.641 1.00 85.06 300 SER A N 1
ATOM 2221 C CA . SER A 1 300 ? 21.612 7.660 -3.490 1.00 85.06 300 SER A CA 1
ATOM 2222 C C . SER A 1 300 ? 21.252 6.339 -2.807 1.00 85.06 300 SER A C 1
ATOM 2224 O O . SER A 1 300 ? 20.181 6.218 -2.204 1.00 85.06 300 SER A O 1
ATOM 2226 N N . ALA A 1 301 ? 22.191 5.386 -2.790 1.00 83.75 301 ALA A N 1
ATOM 2227 C CA . ALA A 1 301 ? 22.084 4.145 -2.013 1.00 83.75 301 ALA A CA 1
ATOM 2228 C C . ALA A 1 301 ? 21.819 4.408 -0.517 1.00 83.75 301 ALA A C 1
ATOM 2230 O O . ALA A 1 301 ? 21.083 3.668 0.134 1.00 83.75 301 ALA A O 1
ATOM 2231 N N . PHE A 1 302 ? 22.350 5.512 0.019 1.00 85.88 302 PHE A N 1
ATOM 2232 C CA . PHE A 1 302 ? 22.108 5.933 1.398 1.00 85.88 302 PHE A CA 1
ATOM 2233 C C . PHE A 1 302 ? 20.631 6.269 1.656 1.00 85.88 302 PHE A C 1
ATOM 2235 O O . PHE A 1 302 ? 20.080 5.882 2.687 1.00 85.88 302 PHE A O 1
ATOM 2242 N N . GLY A 1 303 ? 19.961 6.921 0.697 1.00 86.12 303 GLY A N 1
ATOM 2243 C CA . GLY A 1 303 ? 18.523 7.194 0.766 1.00 86.12 303 GLY A CA 1
ATOM 2244 C C . GLY A 1 303 ? 17.693 5.910 0.839 1.00 86.12 303 GLY A C 1
ATOM 2245 O O . GLY A 1 303 ? 16.826 5.779 1.707 1.00 86.12 303 GLY A O 1
ATOM 2246 N N . TYR A 1 304 ? 18.010 4.921 -0.003 1.00 82.81 304 TYR A N 1
ATOM 2247 C CA . TYR A 1 304 ? 17.391 3.593 0.073 1.00 82.81 304 TYR A CA 1
ATOM 2248 C C . TYR A 1 304 ? 17.663 2.916 1.423 1.00 82.81 304 TYR A C 1
ATOM 2250 O O . TYR A 1 304 ? 16.729 2.419 2.053 1.00 82.81 304 TYR A O 1
ATOM 2258 N N . GLY A 1 305 ? 18.906 2.968 1.915 1.00 82.00 305 GLY A N 1
ATOM 2259 C CA . GLY A 1 305 ? 19.298 2.416 3.214 1.00 82.00 305 GLY A CA 1
ATOM 2260 C C . GLY A 1 305 ? 18.490 2.984 4.385 1.00 82.00 305 GLY A C 1
ATOM 2261 O O . GLY A 1 305 ? 18.001 2.221 5.221 1.00 82.00 305 GLY A O 1
ATOM 2262 N N . ILE A 1 306 ? 18.264 4.304 4.417 1.00 86.44 306 ILE A N 1
ATOM 2263 C CA . ILE A 1 306 ? 17.405 4.934 5.434 1.00 86.44 306 ILE A CA 1
ATOM 2264 C C . ILE A 1 306 ? 15.959 4.440 5.312 1.00 86.44 306 ILE A C 1
ATOM 2266 O O . ILE A 1 306 ? 15.341 4.110 6.327 1.00 86.44 306 ILE A O 1
ATOM 2270 N N . GLY A 1 307 ? 15.414 4.372 4.093 1.00 82.88 307 GLY A N 1
ATOM 2271 C CA . GLY A 1 307 ? 14.059 3.869 3.854 1.00 82.88 307 GLY A CA 1
ATOM 2272 C C . GLY A 1 307 ? 13.870 2.440 4.375 1.00 82.88 307 GLY A C 1
ATOM 2273 O O . GLY A 1 307 ? 12.908 2.163 5.098 1.00 82.88 307 GLY A O 1
ATOM 2274 N N . ILE A 1 308 ? 14.833 1.561 4.087 1.00 79.69 308 ILE A N 1
ATOM 2275 C CA . ILE A 1 308 ? 14.861 0.171 4.561 1.00 79.69 308 ILE A CA 1
ATOM 2276 C C . ILE A 1 308 ? 14.935 0.130 6.090 1.00 79.69 308 ILE A C 1
ATOM 2278 O O . ILE A 1 308 ? 14.108 -0.521 6.732 1.00 79.69 308 ILE A O 1
ATOM 2282 N N . ALA A 1 309 ? 15.876 0.857 6.694 1.00 82.88 309 ALA A N 1
ATOM 2283 C CA . ALA A 1 309 ? 16.043 0.891 8.145 1.00 82.88 309 ALA A CA 1
ATOM 2284 C C . ALA A 1 309 ? 14.776 1.394 8.860 1.00 82.88 309 ALA A C 1
ATOM 2286 O O . ALA A 1 309 ? 14.360 0.829 9.874 1.00 82.88 309 ALA A O 1
ATOM 2287 N N . ALA A 1 310 ? 14.115 2.416 8.312 1.00 82.88 310 ALA A N 1
ATOM 2288 C CA . ALA A 1 310 ? 12.865 2.943 8.847 1.00 82.88 310 ALA A CA 1
ATOM 2289 C C . ALA A 1 310 ? 11.706 1.936 8.736 1.00 82.88 310 ALA A C 1
ATOM 2291 O O . ALA A 1 310 ? 10.905 1.823 9.672 1.00 82.88 310 ALA A O 1
ATOM 2292 N N . ALA A 1 311 ? 11.631 1.173 7.640 1.00 76.50 311 ALA A N 1
ATOM 2293 C CA . ALA A 1 311 ? 10.677 0.076 7.509 1.00 76.50 311 ALA A CA 1
ATOM 2294 C C . ALA A 1 311 ? 10.947 -1.016 8.561 1.00 76.50 311 ALA A C 1
ATOM 2296 O O . ALA A 1 311 ? 10.052 -1.343 9.343 1.00 76.50 311 ALA A O 1
ATOM 2297 N N . LEU A 1 312 ? 12.186 -1.512 8.668 1.00 78.31 312 LEU A N 1
ATOM 2298 C CA . LEU A 1 312 ? 12.584 -2.512 9.673 1.00 78.31 312 LEU A CA 1
ATOM 2299 C C . LEU A 1 312 ? 12.265 -2.054 11.101 1.00 78.31 312 LEU A C 1
ATOM 2301 O O . LEU A 1 312 ? 11.756 -2.828 11.917 1.00 78.31 312 LEU A O 1
ATOM 2305 N N . TRP A 1 313 ? 12.498 -0.775 11.390 1.00 84.25 313 TRP A N 1
ATOM 2306 C CA . TRP A 1 313 ? 12.141 -0.181 12.667 1.00 84.25 313 TRP A CA 1
ATOM 2307 C C . TRP A 1 313 ? 10.630 -0.250 12.930 1.00 84.25 313 TRP A C 1
ATOM 2309 O O . TRP A 1 313 ? 10.219 -0.698 14.005 1.00 84.25 313 TRP A O 1
ATOM 2319 N N . LEU A 1 314 ? 9.783 0.124 11.962 1.00 79.75 314 LEU A N 1
ATOM 2320 C CA . LEU A 1 314 ? 8.328 -0.006 12.103 1.00 79.75 314 LEU A CA 1
ATOM 2321 C C . LEU A 1 314 ? 7.939 -1.448 12.453 1.00 79.75 314 LEU A C 1
ATOM 2323 O O . LEU A 1 314 ? 7.161 -1.668 13.380 1.00 79.75 314 LEU A O 1
ATOM 2327 N N . LEU A 1 315 ? 8.520 -2.433 11.786 1.00 74.31 315 LEU A N 1
ATOM 2328 C CA . LEU A 1 315 ? 8.209 -3.842 12.011 1.00 74.31 315 LEU A CA 1
ATOM 2329 C C . LEU A 1 315 ? 8.620 -4.346 13.383 1.00 74.31 315 LEU A C 1
ATOM 2331 O O . LEU A 1 315 ? 7.813 -4.982 14.063 1.00 74.31 315 LEU A O 1
ATOM 2335 N N . ALA A 1 316 ? 9.823 -3.996 13.829 1.00 80.81 316 ALA A N 1
ATOM 2336 C CA . ALA A 1 316 ? 10.249 -4.283 15.189 1.00 80.81 316 ALA A CA 1
ATOM 2337 C C . ALA A 1 316 ? 9.250 -3.689 16.198 1.00 80.81 316 ALA A C 1
ATOM 2339 O O . ALA A 1 316 ? 8.821 -4.374 17.129 1.00 80.81 316 ALA A O 1
ATOM 2340 N N . THR A 1 317 ? 8.787 -2.450 15.977 1.00 81.62 317 THR A N 1
ATOM 2341 C CA . THR A 1 317 ? 7.771 -1.840 16.853 1.00 81.62 317 THR A CA 1
ATOM 2342 C C . THR A 1 317 ? 6.416 -2.547 16.782 1.00 81.62 317 THR A C 1
ATOM 2344 O O . THR A 1 317 ? 5.778 -2.717 17.823 1.00 81.62 317 THR A O 1
ATOM 2347 N N . MET A 1 318 ? 5.987 -3.017 15.605 1.00 78.62 318 MET A N 1
ATOM 2348 C CA . MET A 1 318 ? 4.753 -3.792 15.434 1.00 78.62 318 MET A CA 1
ATOM 2349 C C . MET A 1 318 ? 4.821 -5.132 16.167 1.00 78.62 318 MET A C 1
ATOM 2351 O O . MET A 1 318 ? 3.906 -5.458 16.925 1.00 78.62 318 MET A O 1
ATOM 2355 N N . ALA A 1 319 ? 5.907 -5.883 15.986 1.00 76.44 319 ALA A N 1
ATOM 2356 C CA . ALA A 1 319 ? 6.117 -7.168 16.641 1.00 76.44 319 ALA A CA 1
ATOM 2357 C C . ALA A 1 319 ? 6.135 -6.999 18.166 1.00 76.44 319 ALA A C 1
ATOM 2359 O O . ALA A 1 319 ? 5.377 -7.654 18.883 1.00 76.44 319 ALA A O 1
ATOM 2360 N N . LEU A 1 320 ? 6.909 -6.038 18.676 1.00 80.62 320 LEU A N 1
ATOM 2361 C CA . LEU A 1 320 ? 6.947 -5.736 20.108 1.00 80.62 320 LEU A CA 1
ATOM 2362 C C . LEU A 1 320 ? 5.571 -5.321 20.648 1.00 80.62 320 LEU A C 1
ATOM 2364 O O . LEU A 1 320 ? 5.204 -5.707 21.762 1.00 80.62 320 LEU A O 1
ATOM 2368 N N . ALA A 1 321 ? 4.793 -4.560 19.873 1.00 77.25 321 ALA A N 1
ATOM 2369 C CA . ALA A 1 321 ? 3.445 -4.159 20.257 1.00 77.25 321 ALA A CA 1
ATOM 2370 C C . ALA A 1 321 ? 2.460 -5.337 20.289 1.00 77.25 321 ALA A C 1
ATOM 2372 O O . ALA A 1 321 ? 1.590 -5.337 21.164 1.00 77.25 321 ALA A O 1
ATOM 2373 N N . ALA A 1 322 ? 2.608 -6.310 19.386 1.00 71.38 322 ALA A N 1
ATOM 2374 C CA . ALA A 1 322 ? 1.757 -7.492 19.282 1.00 71.38 322 ALA A CA 1
ATOM 2375 C C . ALA A 1 322 ? 2.072 -8.566 20.340 1.00 71.38 322 ALA A C 1
ATOM 2377 O O . ALA A 1 322 ? 1.145 -9.174 20.874 1.00 71.38 322 ALA A O 1
ATOM 2378 N N . PHE A 1 323 ? 3.353 -8.785 20.664 1.00 69.44 323 PHE A N 1
ATOM 2379 C CA . PHE A 1 323 ? 3.784 -9.898 21.523 1.00 69.44 323 PHE A CA 1
ATOM 2380 C C . PHE A 1 323 ? 3.944 -9.544 23.004 1.00 69.44 323 PHE A C 1
ATOM 2382 O O . PHE A 1 323 ? 3.737 -10.405 23.860 1.00 69.44 323 PHE A O 1
ATOM 2389 N N . ARG A 1 324 ? 4.275 -8.294 23.355 1.00 63.25 324 ARG A N 1
ATOM 2390 C CA . ARG A 1 324 ? 4.323 -7.899 24.774 1.00 63.25 324 ARG A CA 1
ATOM 2391 C C . ARG A 1 324 ? 2.897 -7.736 25.285 1.00 63.25 324 ARG A C 1
ATOM 2393 O O . ARG A 1 324 ? 2.198 -6.871 24.763 1.00 63.25 324 ARG A O 1
ATOM 2400 N N . ARG A 1 325 ? 2.476 -8.534 26.273 1.00 54.66 325 ARG A N 1
ATOM 2401 C CA . ARG A 1 325 ? 1.153 -8.413 26.918 1.00 54.66 325 ARG A CA 1
ATOM 2402 C C . ARG A 1 325 ? 0.951 -7.031 27.541 1.00 54.66 325 ARG A C 1
ATOM 2404 O O . ARG A 1 325 ? 1.962 -6.403 27.921 1.00 54.66 325 ARG A O 1
#

Organism: NCBI:txid2975601

Foldseek 3Di:
DPPPLLVLLLVQLLQLLVLLLCLLVCVVPPPPADPVLSVLSNPQLHVQLNLLSVCQQCLCVQLVHDHHDSVLNVLSVQSNVLSVLVSVCRVPNDVCSQQVSLVSNLVSLVVSLVVSVVSQVVRDPHGHPLSVLQNQLSVLQNQLSVLSNCLVVVVVCNVVSPVSSVCSNLCRNPVSSLVSVCVVCVCVLQVDPDRDPCSLVDAQRLNLLVVQQVVLVVVLVVLVVCVVVVDPQQQDSPLSSVQRHVLSSSLNCCLQCVLCSLPPDDDDPLNVVSSSQSSHCSNVLSVLSNVLSVCVSNVHPVSSVSSSVSSVVSSVSSVCSNPPD

Mean predicted aligned error: 7.69 Å

pLDDT: mean 81.47, std 14.37, range [30.55, 98.56]

Radius of gyration: 19.43 Å; Cα contacts (8 Å, |Δi|>4): 420; chains: 1; bounding box: 52×41×59 Å

Solvent-accessible surface area (backbone atoms only — not comparable to full-atom values): 16169 Å² total; per-residue (Å²): 143,80,76,72,77,54,52,56,62,50,51,46,50,52,53,21,53,48,34,34,44,52,26,49,49,40,70,72,71,44,90,82,62,53,70,67,29,45,53,32,29,36,43,35,31,7,50,43,20,39,49,49,46,50,46,51,62,44,51,22,66,45,17,72,47,74,74,67,60,75,75,60,58,52,39,28,51,49,31,25,52,28,23,50,48,48,29,48,26,63,76,72,50,56,69,67,50,64,56,45,30,30,51,54,37,32,52,38,48,51,52,51,50,51,52,52,50,55,45,44,72,68,16,81,69,80,48,42,74,51,58,56,30,48,51,50,10,51,50,26,38,37,54,19,26,49,31,50,41,48,21,83,83,37,67,95,47,27,66,61,25,47,51,48,21,52,50,32,28,52,52,33,21,51,42,30,38,51,55,30,52,43,68,69,41,49,66,66,74,56,72,48,102,78,68,50,76,65,62,50,69,38,89,37,35,36,48,40,9,45,52,25,14,54,49,18,44,50,52,35,50,52,49,51,51,41,40,75,72,65,48,96,71,66,50,50,64,60,40,19,36,45,29,6,14,46,48,23,38,50,52,29,48,46,24,64,45,48,46,47,42,75,54,72,73,82,88,45,70,68,42,55,54,45,26,34,59,48,10,48,61,21,56,59,51,16,54,52,26,48,52,15,4,59,36,27,18,73,68,34,68,65,16,47,51,46,35,41,52,53,50,54,49,51,49,54,45,50,50,53,60,73,68,55,128

Sequence (325 aa):
MTSSSNKVVPAFAAATAAAIMLASAGVAAWEHWPPAALWHLVFAVGALPMILAAMAYFVPVLTRTRMAPRALAALPFAAFLAGLSIVGWFVHGGEIVRLAAPWAAFAVVAGFALWMERRRRACLGRAHPCLRWYAAALACLGLGLMAVGVSPWLPEHAHALRLFHLHVNMLGFIGLTATGTLKVLLPTVIGKPNPTAADFFAPRQPAPLLLAAVAGLAFSLLHGVAHGLGTPGGRDALPLFAIGFLLPLVSGAVAQLLPVWLRPGIQTEWHRSRRSRLAAFARTRAALLLAAGPLAAAGSAFGYGIGIAAALWLLATMALAAFRR